Protein AF-X1EBX8-F1 (afdb_monomer_lite)

Organism: NCBI:txid412755

Radius of gyration: 25.44 Å; chains: 1; bounding box: 63×36×69 Å

Structure (mmCIF, N/CA/C/O backbone):
data_AF-X1EBX8-F1
#
_entry.id   AF-X1EBX8-F1
#
loop_
_atom_site.group_PDB
_atom_site.id
_atom_site.type_symbol
_atom_site.label_atom_id
_atom_site.label_alt_id
_atom_site.label_comp_id
_atom_site.label_asym_id
_atom_site.label_entity_id
_atom_site.label_seq_id
_atom_site.pdbx_PDB_ins_code
_atom_site.Cartn_x
_atom_site.Cartn_y
_atom_site.Cartn_z
_atom_site.occupancy
_atom_site.B_iso_or_equiv
_atom_site.auth_seq_id
_atom_site.auth_comp_id
_atom_site.auth_asym_id
_atom_site.auth_atom_id
_atom_site.pdbx_PDB_model_num
ATOM 1 N N . MET A 1 1 ? 2.321 1.239 -30.822 1.00 71.50 1 MET A N 1
ATOM 2 C CA . MET A 1 1 ? 1.102 0.716 -30.170 1.00 71.50 1 MET A CA 1
ATOM 3 C C . MET A 1 1 ? 1.561 -0.068 -28.960 1.00 71.50 1 MET A C 1
ATOM 5 O O . MET A 1 1 ? 2.414 -0.929 -29.133 1.00 71.50 1 MET A O 1
ATOM 9 N N . VAL A 1 2 ? 1.084 0.285 -27.770 1.00 80.94 2 VAL A N 1
ATOM 10 C CA . VAL A 1 2 ? 1.364 -0.448 -26.527 1.00 80.94 2 VAL A CA 1
ATOM 11 C C . VAL A 1 2 ? 0.074 -1.161 -26.158 1.00 80.94 2 VAL A C 1
ATOM 13 O O . VAL A 1 2 ? -1.004 -0.577 -26.259 1.00 80.94 2 VAL A O 1
ATOM 16 N N . SER A 1 3 ? 0.161 -2.446 -25.845 1.00 81.12 3 SER A N 1
ATOM 17 C CA . SER A 1 3 ? -1.003 -3.259 -25.508 1.00 81.12 3 SER A CA 1
ATOM 18 C C . SER A 1 3 ? -0.594 -4.278 -24.462 1.00 81.12 3 SER A C 1
ATOM 20 O O . SER A 1 3 ? 0.433 -4.936 -24.619 1.00 81.12 3 SER A O 1
ATOM 22 N N . ILE A 1 4 ? -1.401 -4.391 -23.413 1.00 84.38 4 ILE A N 1
ATOM 23 C CA . ILE A 1 4 ? -1.255 -5.394 -22.361 1.00 84.38 4 ILE A CA 1
ATOM 24 C C . ILE A 1 4 ? -2.414 -6.375 -22.514 1.00 84.38 4 ILE A C 1
ATOM 26 O O . ILE A 1 4 ? -3.550 -5.965 -22.754 1.00 84.38 4 ILE A O 1
ATOM 30 N N . ILE A 1 5 ? -2.108 -7.669 -22.454 1.00 84.31 5 ILE A N 1
ATOM 31 C CA . ILE A 1 5 ? -3.079 -8.752 -22.617 1.00 84.31 5 ILE A CA 1
ATOM 32 C C . ILE A 1 5 ? -3.221 -9.439 -21.265 1.00 84.31 5 ILE A C 1
ATOM 34 O O . ILE A 1 5 ? -2.221 -9.821 -20.664 1.00 84.31 5 ILE A O 1
ATOM 38 N N . PHE A 1 6 ? -4.462 -9.596 -20.815 1.00 82.00 6 PHE A N 1
ATOM 39 C CA . PHE A 1 6 ? -4.792 -10.278 -19.571 1.00 82.00 6 PHE A CA 1
ATOM 40 C C . PHE A 1 6 ? -5.430 -11.630 -19.872 1.00 82.00 6 PHE A C 1
ATOM 42 O O . PHE A 1 6 ? -6.321 -11.728 -20.716 1.00 82.00 6 PHE A O 1
ATOM 49 N N . ASP A 1 7 ? -5.012 -12.656 -19.135 1.00 78.75 7 ASP A N 1
ATOM 50 C CA . ASP A 1 7 ? -5.584 -14.004 -19.234 1.00 78.75 7 ASP A CA 1
ATOM 51 C C . ASP A 1 7 ? -6.937 -14.127 -18.506 1.00 78.75 7 ASP A C 1
ATOM 53 O O . ASP A 1 7 ? -7.634 -15.136 -18.630 1.00 78.75 7 ASP A O 1
ATOM 57 N N . GLN A 1 8 ? -7.322 -13.106 -17.735 1.00 79.81 8 GLN A N 1
ATOM 58 C CA . GLN A 1 8 ? -8.549 -13.060 -16.944 1.00 79.81 8 GLN A CA 1
ATOM 59 C C . GLN A 1 8 ? -9.311 -11.755 -17.176 1.00 79.81 8 GLN A C 1
ATOM 61 O O . GLN A 1 8 ? -8.754 -10.746 -17.608 1.00 79.81 8 GLN A O 1
ATOM 66 N N . GLN A 1 9 ? -10.608 -11.776 -16.871 1.00 78.00 9 GLN A N 1
ATOM 67 C CA . GLN A 1 9 ? -11.443 -10.586 -16.952 1.00 78.00 9 GLN A CA 1
ATOM 68 C C . GLN A 1 9 ? -11.094 -9.627 -15.807 1.00 78.00 9 GLN A C 1
ATOM 70 O O . GLN A 1 9 ? -11.358 -9.919 -14.642 1.00 78.00 9 GLN A O 1
ATOM 75 N N . ILE A 1 10 ? -10.515 -8.482 -16.155 1.00 81.50 10 ILE A N 1
ATOM 76 C CA . ILE A 1 10 ? -10.187 -7.405 -15.218 1.00 81.50 10 ILE A CA 1
ATOM 77 C C . ILE A 1 10 ? -11.379 -6.464 -15.005 1.00 81.50 10 ILE A C 1
ATOM 79 O O . ILE A 1 10 ? -12.286 -6.372 -15.837 1.00 81.50 10 ILE A O 1
ATOM 83 N N . ASN A 1 11 ? -11.396 -5.784 -13.860 1.00 84.44 11 ASN A N 1
ATOM 84 C CA . ASN A 1 11 ? -12.408 -4.776 -13.557 1.00 84.44 11 ASN A CA 1
ATOM 85 C C . ASN A 1 11 ? -12.064 -3.425 -14.228 1.00 84.44 11 ASN A C 1
ATOM 87 O O . ASN A 1 11 ? -10.943 -3.200 -14.680 1.00 84.44 11 ASN A O 1
ATOM 91 N N . SER A 1 12 ? -13.040 -2.512 -14.276 1.00 83.50 12 SER A N 1
ATOM 92 C CA . SER A 1 12 ? -12.878 -1.210 -14.943 1.00 83.50 12 SER A CA 1
ATOM 93 C C . SER A 1 12 ? -11.866 -0.280 -14.260 1.00 83.50 12 SER A C 1
ATOM 95 O O . SER A 1 12 ? -11.408 0.661 -14.900 1.00 83.50 12 SER A O 1
ATOM 97 N N . GLU A 1 13 ? -11.555 -0.493 -12.980 1.00 82.50 13 GLU A N 1
ATOM 98 C CA . GLU A 1 13 ? -10.576 0.310 -12.236 1.00 82.50 13 GLU A CA 1
ATOM 99 C C . GLU A 1 13 ? -9.151 -0.068 -12.659 1.00 82.50 13 GLU A C 1
ATOM 101 O O . GLU A 1 13 ? -8.368 0.796 -13.043 1.00 82.50 13 GLU A O 1
ATOM 106 N N . ILE A 1 14 ? -8.861 -1.370 -12.722 1.00 82.19 14 ILE A N 1
ATOM 107 C CA . ILE A 1 14 ? -7.593 -1.916 -13.221 1.00 82.19 14 ILE A CA 1
ATOM 108 C C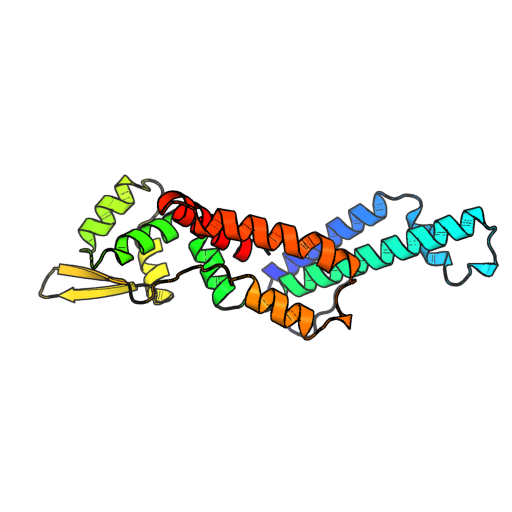 . ILE A 1 14 ? -7.360 -1.500 -14.677 1.00 82.19 14 ILE A C 1
ATOM 110 O O . ILE A 1 14 ? -6.255 -1.110 -15.041 1.00 82.19 14 ILE A O 1
ATOM 114 N N . GLU A 1 15 ? -8.400 -1.530 -15.517 1.00 84.56 15 GLU A N 1
ATOM 115 C CA . GLU A 1 15 ? -8.295 -1.085 -16.912 1.00 84.56 15 GLU A CA 1
ATOM 116 C C . GLU A 1 15 ? -7.889 0.395 -17.019 1.00 84.56 15 GLU A C 1
ATOM 118 O O . GLU A 1 15 ? -7.059 0.755 -17.856 1.00 84.56 15 GLU A O 1
ATOM 123 N N . GLN A 1 16 ? -8.434 1.255 -16.152 1.00 86.12 16 GLN A N 1
ATOM 124 C CA . GLN A 1 16 ? -8.069 2.671 -16.107 1.00 86.12 16 GLN A CA 1
ATOM 125 C C . GLN A 1 16 ? -6.632 2.873 -15.627 1.00 86.12 16 GLN A C 1
ATOM 127 O O . GLN A 1 16 ? -5.894 3.620 -16.272 1.00 86.12 16 GLN A O 1
ATOM 132 N N . ASN A 1 17 ? -6.216 2.182 -14.563 1.00 85.44 17 ASN A N 1
ATOM 133 C CA . ASN A 1 17 ? -4.851 2.274 -14.042 1.00 85.44 17 ASN A CA 1
ATOM 134 C C . ASN A 1 17 ? -3.827 1.817 -15.085 1.00 85.44 17 ASN A C 1
ATOM 136 O O . ASN A 1 17 ? -2.884 2.540 -15.402 1.00 85.44 17 ASN A O 1
ATOM 140 N N . VAL A 1 18 ? -4.075 0.678 -15.733 1.00 86.50 18 VAL A N 1
ATOM 141 C CA . VAL A 1 18 ? -3.209 0.167 -16.801 1.00 86.50 18 VAL A CA 1
ATOM 142 C C . VAL A 1 18 ? -3.155 1.126 -17.991 1.00 86.50 18 VAL A C 1
ATOM 144 O O . VAL A 1 18 ? -2.094 1.305 -18.593 1.00 86.50 18 VAL A O 1
ATOM 147 N N . ASN A 1 19 ? -4.266 1.776 -18.338 1.00 88.12 19 ASN A N 1
ATOM 148 C CA . ASN A 1 19 ? -4.278 2.776 -19.404 1.00 88.12 19 ASN A CA 1
ATOM 149 C C . ASN A 1 19 ? -3.430 4.011 -19.045 1.00 88.12 19 ASN A C 1
ATOM 151 O O . ASN A 1 19 ? -2.705 4.528 -19.899 1.00 88.12 19 ASN A O 1
ATOM 155 N N . ILE A 1 20 ? -3.461 4.449 -17.783 1.00 89.75 20 ILE A N 1
ATOM 156 C CA . ILE A 1 20 ? -2.577 5.511 -17.281 1.00 89.75 20 ILE A CA 1
ATOM 157 C C . ILE A 1 20 ? -1.114 5.073 -17.416 1.00 89.75 20 ILE A C 1
ATOM 159 O O . ILE A 1 20 ? -0.343 5.778 -18.063 1.00 89.75 20 ILE A O 1
ATOM 163 N N . LEU A 1 21 ? -0.758 3.871 -16.949 1.00 88.00 21 LEU A N 1
ATOM 164 C CA . LEU A 1 21 ? 0.601 3.325 -17.082 1.00 88.00 21 LEU A CA 1
ATOM 165 C C . LEU A 1 21 ? 1.063 3.248 -18.548 1.00 88.00 21 LEU A C 1
ATOM 167 O O . LEU A 1 21 ? 2.198 3.597 -18.878 1.00 88.00 21 LEU A O 1
ATOM 171 N N . CYS A 1 22 ? 0.177 2.830 -19.457 1.00 89.62 22 CYS A N 1
ATOM 172 C CA . CYS A 1 22 ? 0.460 2.811 -20.894 1.00 89.62 22 CYS A CA 1
ATOM 173 C C . CYS A 1 22 ? 0.690 4.222 -21.448 1.00 89.62 22 CYS A C 1
ATOM 175 O O . CYS A 1 22 ? 1.560 4.410 -22.300 1.00 89.62 22 CYS A O 1
ATOM 177 N N . THR A 1 23 ? -0.078 5.204 -20.977 1.00 90.25 23 THR A N 1
ATOM 178 C CA . THR A 1 23 ? 0.046 6.606 -21.389 1.00 90.25 23 THR A CA 1
ATOM 179 C C . THR A 1 23 ? 1.364 7.201 -20.898 1.00 90.25 23 THR A C 1
ATOM 181 O O . THR A 1 23 ? 2.113 7.748 -21.702 1.00 90.25 23 THR A O 1
ATOM 184 N N . GLU A 1 24 ? 1.716 7.003 -19.629 1.00 89.56 24 GLU A N 1
ATOM 185 C CA . GLU A 1 24 ? 2.989 7.460 -19.055 1.00 89.56 24 GLU A CA 1
ATOM 186 C C . GLU A 1 24 ? 4.195 6.814 -19.745 1.00 89.56 24 GLU A C 1
ATOM 188 O O . GLU A 1 24 ? 5.194 7.474 -20.041 1.00 89.56 24 GLU A O 1
ATOM 193 N N . PHE A 1 25 ? 4.106 5.520 -20.059 1.00 89.12 25 PHE A N 1
ATOM 194 C CA . PHE A 1 25 ? 5.137 4.831 -20.827 1.00 89.12 25 PHE A CA 1
ATOM 195 C C . PHE A 1 25 ? 5.280 5.411 -22.244 1.00 89.12 25 PHE A C 1
ATOM 197 O O . PHE A 1 25 ? 6.399 5.594 -22.729 1.00 89.12 25 PHE A O 1
ATOM 204 N N . LEU A 1 26 ? 4.168 5.741 -22.910 1.00 88.62 26 LEU A N 1
ATOM 205 C CA . LEU A 1 26 ? 4.195 6.403 -24.217 1.00 88.62 26 LEU A CA 1
ATOM 206 C C . LEU A 1 26 ? 4.811 7.802 -24.136 1.00 88.62 26 LEU A C 1
ATOM 208 O O . LEU A 1 26 ? 5.612 8.153 -24.999 1.00 88.62 26 LEU A O 1
ATOM 212 N N . GLU A 1 27 ? 4.488 8.581 -23.108 1.00 89.25 27 GLU A N 1
ATOM 213 C CA . GLU A 1 27 ? 5.093 9.895 -22.874 1.00 89.25 27 GLU A CA 1
ATOM 214 C C . GLU A 1 27 ? 6.603 9.784 -22.631 1.00 89.25 27 GLU A C 1
ATOM 216 O O . GLU A 1 27 ? 7.376 10.518 -23.252 1.00 89.25 27 GLU A O 1
ATOM 221 N N . LYS A 1 28 ? 7.044 8.808 -21.822 1.00 86.44 28 LYS A N 1
ATOM 222 C CA . LYS A 1 28 ? 8.471 8.497 -21.632 1.00 86.44 28 LYS A CA 1
ATOM 223 C C . LYS A 1 28 ? 9.153 8.176 -22.963 1.00 86.44 28 LYS A C 1
ATOM 225 O O . LYS A 1 28 ? 10.201 8.754 -23.254 1.00 86.44 28 LYS A O 1
ATOM 230 N N . LEU A 1 29 ? 8.550 7.323 -23.797 1.00 86.31 29 LEU A N 1
ATOM 231 C CA . LEU A 1 29 ? 9.081 7.007 -25.128 1.00 86.31 29 LEU A CA 1
ATOM 232 C C . LEU A 1 29 ? 9.161 8.246 -26.029 1.00 86.31 29 LEU A C 1
ATOM 234 O O . LEU A 1 29 ? 10.178 8.452 -26.684 1.00 86.31 29 LEU A O 1
ATOM 238 N N . LEU A 1 30 ? 8.116 9.075 -26.061 1.00 86.06 30 LEU A N 1
ATOM 239 C CA . LEU A 1 30 ? 8.070 10.274 -26.904 1.00 86.06 30 LEU A CA 1
ATOM 240 C C . LEU A 1 30 ? 9.048 11.361 -26.446 1.00 86.06 30 LEU A C 1
ATOM 242 O O . LEU A 1 30 ? 9.533 12.125 -27.275 1.00 86.06 30 LEU A O 1
ATOM 246 N N . SER A 1 31 ? 9.352 11.428 -25.149 1.00 88.50 31 SER A N 1
ATOM 247 C CA . SER A 1 31 ? 10.293 12.412 -24.602 1.00 88.50 31 SER A CA 1
ATOM 248 C C . SER A 1 31 ? 11.755 12.163 -24.992 1.00 88.50 31 SER A C 1
ATOM 250 O O . SER A 1 31 ? 12.577 13.071 -24.879 1.00 88.50 31 SER A O 1
ATOM 252 N N . ASN A 1 32 ? 12.093 10.957 -25.463 1.00 85.44 32 ASN A N 1
ATOM 253 C CA . ASN A 1 32 ? 13.439 10.613 -25.904 1.00 85.44 32 ASN A CA 1
ATOM 254 C C . ASN A 1 32 ? 13.477 10.474 -27.434 1.00 85.44 32 ASN A C 1
ATOM 256 O O . ASN A 1 32 ? 13.170 9.418 -27.986 1.00 85.44 32 ASN A O 1
ATOM 260 N N . GLU A 1 33 ? 13.882 11.552 -28.113 1.00 79.88 33 GLU A N 1
ATOM 261 C CA . GLU A 1 33 ? 13.886 11.655 -29.581 1.00 79.88 33 GLU A CA 1
ATOM 262 C C . GLU A 1 33 ? 14.714 10.566 -30.273 1.00 79.88 33 GLU A C 1
ATOM 264 O O . GLU A 1 33 ? 14.399 10.196 -31.399 1.00 79.88 33 GLU A O 1
ATOM 269 N N . GLU A 1 34 ? 15.734 10.016 -29.609 1.00 86.19 34 GLU A N 1
ATOM 270 C CA . GLU A 1 34 ? 16.637 9.009 -30.177 1.00 86.19 34 GLU A CA 1
ATOM 271 C C . GLU A 1 34 ? 16.268 7.576 -29.780 1.00 86.19 34 GLU A C 1
ATOM 273 O O . GLU A 1 34 ? 16.920 6.629 -30.227 1.00 86.19 34 GLU A O 1
ATOM 278 N N . ILE A 1 35 ? 15.210 7.365 -28.987 1.00 87.19 35 ILE A N 1
ATOM 279 C CA . ILE A 1 35 ? 14.856 6.029 -28.481 1.00 87.19 35 ILE A CA 1
ATOM 280 C C . ILE A 1 35 ? 14.553 5.030 -29.605 1.00 87.19 35 ILE A C 1
ATOM 282 O O . ILE A 1 35 ? 14.772 3.830 -29.445 1.00 87.19 35 ILE A O 1
ATOM 286 N N . TYR A 1 36 ? 14.118 5.517 -30.773 1.00 84.88 36 TYR A N 1
ATOM 287 C CA . TYR A 1 36 ? 13.871 4.688 -31.955 1.00 84.88 36 TYR A CA 1
ATOM 288 C C . TYR A 1 36 ? 15.124 3.932 -32.423 1.00 84.88 36 TYR A C 1
ATOM 290 O O . TYR A 1 36 ? 15.008 2.892 -33.070 1.00 84.88 36 TYR A O 1
ATOM 298 N N . THR A 1 37 ? 16.322 4.417 -32.084 1.00 87.81 37 THR A N 1
ATOM 299 C CA . THR A 1 37 ? 17.583 3.754 -32.445 1.00 87.81 37 THR A CA 1
ATOM 300 C C . THR A 1 37 ? 17.697 2.355 -31.836 1.00 87.81 37 THR A C 1
ATOM 302 O O . THR A 1 37 ? 18.291 1.467 -32.441 1.00 87.81 37 THR A O 1
ATOM 305 N N . ALA A 1 38 ? 17.036 2.105 -30.702 1.00 87.06 38 ALA A N 1
ATOM 306 C CA . ALA A 1 38 ? 16.966 0.788 -30.075 1.00 87.06 38 ALA A CA 1
ATOM 307 C C . ALA A 1 38 ? 16.440 -0.316 -31.015 1.00 87.06 38 ALA A C 1
ATOM 309 O O . ALA A 1 38 ? 16.825 -1.477 -30.874 1.00 87.06 38 ALA A O 1
ATOM 310 N N . PHE A 1 39 ? 15.585 0.024 -31.989 1.00 86.50 39 PHE A N 1
ATOM 311 C CA . PHE A 1 39 ? 15.001 -0.949 -32.918 1.00 86.50 39 PHE A CA 1
ATOM 312 C C . PHE A 1 39 ? 15.996 -1.470 -33.966 1.00 86.50 39 PHE A C 1
ATOM 314 O O . PHE A 1 39 ? 15.736 -2.504 -34.580 1.00 86.50 39 PHE A O 1
ATOM 321 N N . TYR A 1 40 ? 17.157 -0.827 -34.120 1.00 89.31 40 TYR A N 1
ATOM 322 C CA . TYR A 1 40 ? 18.228 -1.287 -35.009 1.00 89.31 40 TYR A CA 1
ATOM 323 C C . TYR A 1 40 ? 19.161 -2.318 -34.364 1.00 89.31 40 TYR A C 1
ATOM 325 O O . TYR A 1 40 ? 20.139 -2.727 -34.984 1.00 89.31 40 TYR A O 1
ATOM 333 N N . ILE A 1 41 ? 18.868 -2.790 -33.146 1.00 88.25 41 ILE A N 1
ATOM 334 C CA . ILE A 1 41 ? 19.704 -3.781 -32.450 1.00 88.25 41 ILE A CA 1
ATOM 335 C C . ILE A 1 41 ? 19.928 -5.066 -33.269 1.00 88.25 41 ILE A C 1
ATOM 337 O O . ILE A 1 41 ? 20.990 -5.676 -33.179 1.00 88.25 41 ILE A O 1
ATOM 341 N N . ASN A 1 42 ? 18.963 -5.461 -34.105 1.00 87.19 42 ASN A N 1
ATOM 342 C CA . ASN A 1 42 ? 19.085 -6.641 -34.970 1.00 87.19 42 ASN A CA 1
ATOM 343 C C . ASN A 1 42 ? 20.041 -6.416 -36.155 1.00 87.19 42 ASN A C 1
ATOM 345 O O . ASN A 1 42 ? 20.601 -7.376 -36.679 1.00 87.19 42 ASN A O 1
ATOM 349 N N . ASP A 1 43 ? 20.262 -5.156 -36.532 1.00 88.19 43 ASP A N 1
ATOM 350 C CA . ASP A 1 43 ? 21.106 -4.725 -37.647 1.00 88.19 43 ASP A CA 1
ATOM 351 C C . ASP A 1 43 ? 22.404 -4.056 -37.160 1.00 88.19 43 ASP A C 1
ATOM 353 O O . ASP A 1 43 ? 23.087 -3.395 -37.936 1.00 88.19 43 ASP A O 1
ATOM 357 N N . ILE A 1 44 ? 22.778 -4.246 -35.887 1.00 85.94 44 ILE A N 1
ATOM 358 C CA . ILE A 1 44 ? 23.899 -3.572 -35.202 1.00 85.94 44 ILE A CA 1
ATOM 359 C C . ILE A 1 44 ? 25.235 -3.641 -35.966 1.00 85.94 44 ILE A C 1
ATOM 361 O O . ILE A 1 44 ? 26.060 -2.733 -35.885 1.00 85.94 44 ILE A O 1
ATOM 365 N N . ASN A 1 45 ? 25.444 -4.705 -36.746 1.00 86.81 45 ASN A N 1
ATOM 366 C CA . ASN A 1 45 ? 26.654 -4.913 -37.545 1.00 86.81 45 ASN A CA 1
ATOM 367 C C . ASN A 1 45 ? 26.776 -3.944 -38.734 1.00 86.81 45 ASN A C 1
ATOM 369 O O . ASN A 1 45 ? 27.856 -3.840 -39.311 1.00 86.81 45 ASN A O 1
ATOM 373 N N . ASN A 1 46 ? 25.694 -3.250 -39.094 1.00 88.12 46 ASN A N 1
ATOM 374 C CA . ASN A 1 46 ? 25.636 -2.316 -40.218 1.00 88.12 46 ASN A CA 1
ATOM 375 C C . ASN A 1 46 ? 25.957 -0.863 -39.818 1.00 88.12 46 ASN A C 1
ATOM 377 O O . ASN A 1 46 ? 25.921 0.014 -40.677 1.00 88.12 46 ASN A O 1
ATOM 381 N N . PHE A 1 47 ? 26.250 -0.606 -38.541 1.00 86.69 47 PHE A N 1
ATOM 382 C CA . PHE A 1 47 ? 26.464 0.737 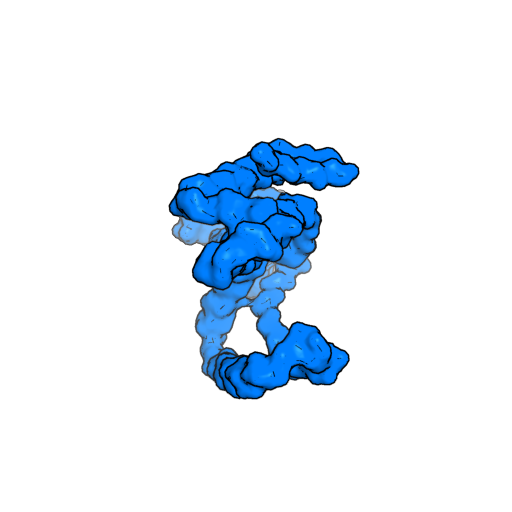-37.993 1.00 86.69 47 PHE A CA 1
ATOM 383 C C . PHE A 1 47 ? 27.921 0.959 -37.569 1.00 86.69 47 PHE A C 1
ATOM 385 O O . PHE A 1 47 ? 28.672 0.000 -37.371 1.00 86.69 47 PHE A O 1
ATOM 392 N N . GLU A 1 48 ? 28.335 2.220 -37.433 1.00 86.25 48 GLU A N 1
ATOM 393 C CA . GLU A 1 48 ? 29.650 2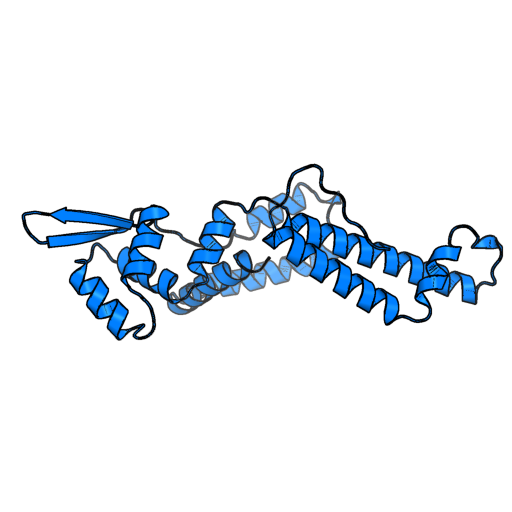.578 -36.886 1.00 86.25 48 GLU A CA 1
ATOM 394 C C . GLU A 1 48 ? 29.645 2.525 -35.349 1.00 86.25 48 GLU A C 1
ATOM 396 O O . GLU A 1 48 ? 28.594 2.571 -34.716 1.00 86.25 48 GLU A O 1
ATOM 401 N N . ASP A 1 49 ? 30.819 2.415 -34.723 1.00 81.75 49 ASP A N 1
ATOM 402 C CA . ASP A 1 49 ? 30.938 2.228 -33.267 1.00 81.75 49 ASP A CA 1
ATOM 403 C C . ASP A 1 49 ? 30.210 3.283 -32.393 1.00 81.75 49 ASP A C 1
ATOM 405 O O . ASP A 1 49 ? 29.554 2.866 -31.437 1.00 81.75 49 ASP A O 1
ATOM 409 N N . PRO A 1 50 ? 30.207 4.599 -32.705 1.00 80.12 50 PRO A N 1
ATOM 410 C CA . PRO A 1 50 ? 29.432 5.564 -31.919 1.00 80.12 50 PRO A CA 1
ATOM 411 C C . PRO A 1 50 ? 27.914 5.343 -32.017 1.00 80.12 50 PRO A C 1
ATOM 413 O O . PRO A 1 50 ? 27.195 5.526 -31.033 1.00 80.12 50 PRO A O 1
ATOM 416 N N . ASP A 1 51 ? 27.424 4.898 -33.177 1.00 83.88 51 ASP A N 1
ATOM 417 C CA . ASP A 1 51 ? 26.010 4.570 -33.374 1.00 83.88 51 ASP A CA 1
ATOM 418 C C . ASP A 1 51 ? 25.649 3.260 -32.660 1.00 83.88 51 ASP A C 1
ATOM 420 O O . ASP A 1 51 ? 24.564 3.141 -32.087 1.00 83.88 51 ASP A O 1
ATOM 424 N N . LYS A 1 52 ? 26.566 2.282 -32.623 1.00 87.19 52 LYS A N 1
ATOM 425 C CA . LYS A 1 52 ? 26.367 1.031 -31.873 1.00 87.19 52 LYS A CA 1
ATOM 426 C C . LYS A 1 52 ? 26.188 1.287 -30.382 1.00 87.19 52 LYS A C 1
ATOM 428 O O . LYS A 1 52 ? 25.282 0.706 -29.785 1.00 87.19 52 LYS A O 1
ATOM 433 N N . ASP A 1 53 ? 27.012 2.149 -29.789 1.00 87.31 53 ASP A N 1
ATOM 434 C CA . ASP A 1 53 ? 26.916 2.490 -28.364 1.00 87.31 53 ASP A CA 1
ATOM 435 C C . ASP A 1 53 ? 25.557 3.120 -28.031 1.00 87.31 53 ASP A C 1
ATOM 437 O O . ASP A 1 53 ? 24.914 2.753 -27.039 1.00 87.31 53 ASP A O 1
ATOM 441 N N . LEU A 1 54 ? 25.072 4.012 -28.900 1.00 87.56 54 LEU A N 1
ATOM 442 C CA . LEU A 1 54 ? 23.748 4.618 -28.772 1.00 87.56 54 LEU A CA 1
ATOM 443 C C . LEU A 1 54 ? 22.629 3.568 -28.876 1.00 87.56 54 LEU A C 1
ATOM 445 O O . LEU A 1 54 ? 21.728 3.542 -28.032 1.00 87.56 54 LEU A O 1
ATOM 449 N N . ILE A 1 55 ? 22.715 2.657 -29.852 1.00 88.75 55 ILE A N 1
ATOM 450 C CA . ILE A 1 55 ? 21.746 1.567 -30.042 1.00 88.75 55 ILE A CA 1
ATOM 451 C C . ILE A 1 55 ? 21.725 0.633 -28.821 1.00 88.75 55 ILE A C 1
ATOM 453 O O . ILE A 1 55 ? 20.645 0.300 -28.324 1.00 88.75 55 ILE A O 1
ATOM 457 N N . TYR A 1 56 ? 22.884 0.233 -28.285 1.00 87.50 56 TYR A N 1
ATOM 458 C CA . TYR A 1 56 ? 22.961 -0.628 -27.098 1.00 87.50 56 TYR A CA 1
ATOM 459 C C . TYR A 1 56 ? 22.380 0.043 -25.852 1.00 87.50 56 TYR A C 1
ATOM 461 O O . TYR A 1 56 ? 21.613 -0.585 -25.107 1.00 87.50 56 TYR A O 1
ATOM 469 N N . LYS A 1 57 ? 22.704 1.322 -25.640 1.00 89.56 57 LYS A N 1
ATOM 470 C CA . LYS A 1 57 ? 22.179 2.117 -24.527 1.00 89.56 57 LYS A CA 1
ATOM 471 C C . LYS A 1 57 ? 20.657 2.229 -24.603 1.00 89.56 57 LYS A C 1
ATOM 473 O O . LYS A 1 57 ? 19.970 1.913 -23.631 1.00 89.56 57 LYS A O 1
ATOM 478 N N . ASN A 1 58 ? 20.125 2.618 -25.759 1.00 88.38 58 ASN A N 1
ATOM 479 C CA . ASN A 1 58 ? 18.689 2.816 -25.940 1.00 88.38 58 ASN A CA 1
ATOM 480 C C . ASN A 1 58 ? 17.913 1.492 -25.906 1.00 88.38 58 ASN A C 1
ATOM 482 O O . ASN A 1 58 ? 16.835 1.433 -25.319 1.00 88.38 58 ASN A O 1
ATOM 486 N N . ASN A 1 59 ? 18.476 0.397 -26.424 1.00 89.62 59 ASN A N 1
ATOM 487 C CA . ASN A 1 59 ? 17.888 -0.939 -26.279 1.00 89.62 59 ASN A CA 1
ATOM 488 C C . ASN A 1 59 ? 17.805 -1.380 -24.809 1.00 89.62 59 ASN A C 1
ATOM 490 O O . ASN A 1 59 ? 16.796 -1.941 -24.384 1.00 89.62 59 ASN A O 1
ATOM 494 N N . SER A 1 60 ? 18.843 -1.103 -24.018 1.00 87.44 60 SER A N 1
ATOM 495 C CA . SER A 1 60 ? 18.841 -1.401 -22.580 1.00 87.44 60 SER A CA 1
ATOM 496 C C . SER A 1 60 ? 17.796 -0.564 -21.835 1.00 87.44 60 SER A C 1
ATOM 498 O O . SER A 1 60 ? 17.067 -1.100 -21.003 1.00 87.44 60 SER A O 1
ATOM 500 N N . LEU A 1 61 ? 17.661 0.716 -22.196 1.00 87.38 61 LEU A N 1
ATOM 501 C CA . LEU A 1 61 ? 16.628 1.617 -21.674 1.00 87.38 61 LEU A CA 1
ATOM 502 C C . LEU A 1 61 ? 15.209 1.139 -21.998 1.00 87.38 61 LEU A C 1
ATOM 504 O O . LEU A 1 61 ? 14.397 1.030 -21.085 1.00 87.38 61 LEU A O 1
ATOM 508 N N . ILE A 1 62 ? 14.910 0.785 -23.256 1.00 87.75 62 ILE A N 1
ATOM 509 C CA . ILE A 1 62 ? 13.587 0.247 -23.617 1.00 87.75 62 ILE A CA 1
ATOM 510 C C . ILE A 1 62 ? 13.295 -1.026 -22.825 1.00 87.75 62 ILE A C 1
ATOM 512 O O . ILE A 1 62 ? 12.200 -1.169 -22.290 1.00 87.75 62 ILE A O 1
ATOM 516 N N . LYS A 1 63 ? 14.256 -1.953 -22.727 1.00 85.50 63 LYS A N 1
ATOM 517 C CA . LYS A 1 63 ? 14.068 -3.190 -21.956 1.00 85.50 63 LYS A CA 1
ATOM 518 C C . LYS A 1 63 ? 13.765 -2.905 -20.488 1.00 85.50 63 LYS A C 1
ATOM 520 O O . LYS A 1 63 ? 12.889 -3.560 -19.927 1.00 85.50 63 LYS A O 1
ATOM 525 N N . LEU A 1 64 ? 14.459 -1.938 -19.885 1.00 84.56 64 LEU A N 1
ATOM 526 C CA . LEU A 1 64 ? 14.193 -1.503 -18.517 1.00 84.56 64 LEU A CA 1
ATOM 527 C C . LEU A 1 64 ? 12.774 -0.940 -18.388 1.00 84.56 64 LEU A C 1
ATOM 529 O O . LEU A 1 64 ? 12.020 -1.413 -17.548 1.00 84.56 64 LEU A O 1
ATOM 533 N N . TRP A 1 65 ? 12.376 -0.011 -19.255 1.00 86.25 65 TRP A N 1
ATOM 534 C CA . TRP A 1 65 ? 11.045 0.600 -19.196 1.00 86.25 65 TRP A CA 1
ATOM 535 C C . TRP A 1 65 ? 9.913 -0.392 -19.469 1.00 86.25 65 TRP A C 1
ATOM 537 O O . TRP A 1 65 ? 8.860 -0.313 -18.846 1.00 86.25 65 TRP A O 1
ATOM 547 N N . VAL A 1 66 ? 10.119 -1.355 -20.371 1.00 86.75 66 VAL A N 1
ATOM 548 C CA . VAL A 1 66 ? 9.159 -2.446 -20.599 1.00 86.75 66 VAL A CA 1
ATOM 549 C C . VAL A 1 66 ? 9.055 -3.331 -19.357 1.00 86.75 66 VAL A C 1
ATOM 551 O O . VAL A 1 66 ? 7.955 -3.738 -18.994 1.00 86.75 66 VAL A O 1
ATOM 554 N N . LYS A 1 67 ? 10.178 -3.607 -18.683 1.00 80.31 67 LYS A N 1
ATOM 555 C CA . LYS A 1 67 ? 10.189 -4.355 -17.421 1.00 80.31 67 LYS A CA 1
ATOM 556 C C . LYS A 1 67 ? 9.458 -3.584 -16.316 1.00 80.31 67 LYS A C 1
ATOM 558 O O . LYS A 1 67 ? 8.662 -4.191 -15.613 1.00 80.31 67 LYS A O 1
ATOM 563 N N . GLU A 1 68 ? 9.676 -2.276 -16.189 1.00 82.25 68 GLU A N 1
ATOM 564 C CA . GLU A 1 68 ? 8.946 -1.406 -15.251 1.00 82.25 68 GLU A CA 1
ATOM 565 C C . GLU A 1 68 ? 7.437 -1.424 -15.521 1.00 82.25 68 GLU A C 1
ATOM 567 O O . GLU A 1 68 ? 6.663 -1.679 -14.603 1.00 82.25 68 GLU A O 1
ATOM 572 N N . LEU A 1 69 ? 7.020 -1.232 -16.779 1.00 83.44 69 LEU A N 1
ATOM 573 C CA . LEU A 1 69 ? 5.609 -1.281 -17.172 1.00 83.44 69 LEU A CA 1
ATOM 574 C C . LEU A 1 69 ? 4.982 -2.645 -16.854 1.00 83.44 69 LEU A C 1
ATOM 576 O O . LEU A 1 69 ? 3.857 -2.706 -16.369 1.00 83.44 69 LEU A O 1
ATOM 580 N N . TYR A 1 70 ? 5.712 -3.732 -17.117 1.00 81.19 70 TYR A N 1
ATOM 581 C CA . TYR A 1 70 ? 5.264 -5.083 -16.798 1.00 81.19 70 TYR A CA 1
ATOM 582 C C . TYR A 1 70 ? 5.044 -5.266 -15.294 1.00 81.19 70 TYR A C 1
ATOM 584 O O . TYR A 1 70 ? 3.990 -5.756 -14.903 1.00 81.19 70 TYR A O 1
ATOM 592 N N . TRP A 1 71 ? 6.002 -4.862 -14.454 1.00 78.25 71 TRP A N 1
ATOM 593 C CA . TRP A 1 71 ? 5.868 -4.998 -13.001 1.00 78.25 71 TRP A CA 1
ATOM 594 C C . TRP A 1 71 ? 4.765 -4.114 -12.433 1.00 78.25 71 TRP A C 1
ATOM 596 O O . TRP A 1 71 ? 3.990 -4.599 -11.618 1.00 78.25 71 TRP A O 1
ATOM 606 N N . ALA A 1 72 ? 4.642 -2.872 -12.902 1.00 77.88 72 ALA A N 1
ATOM 607 C CA . ALA A 1 72 ? 3.577 -1.971 -12.472 1.00 77.88 72 ALA A CA 1
ATOM 608 C C . ALA A 1 72 ? 2.188 -2.526 -12.833 1.00 77.88 72 ALA A C 1
ATOM 610 O O . ALA A 1 72 ? 1.301 -2.593 -11.989 1.00 77.88 72 ALA A O 1
ATOM 611 N N . ALA A 1 73 ? 2.016 -3.015 -14.066 1.00 81.75 73 ALA A N 1
ATOM 612 C CA . ALA A 1 73 ? 0.760 -3.633 -14.484 1.00 81.75 73 ALA A CA 1
ATOM 613 C C . ALA A 1 73 ? 0.482 -4.954 -13.744 1.00 81.75 73 ALA A C 1
ATOM 615 O O . ALA A 1 73 ? -0.669 -5.259 -13.433 1.00 81.75 73 ALA A O 1
ATOM 616 N N . LEU A 1 74 ? 1.516 -5.752 -13.461 1.00 80.00 74 LEU A N 1
ATOM 617 C CA . LEU A 1 74 ? 1.381 -6.979 -12.678 1.00 80.00 74 LEU A CA 1
ATOM 618 C C . LEU A 1 74 ? 0.955 -6.671 -11.241 1.00 80.00 74 LEU A C 1
ATOM 620 O O . LEU A 1 74 ? 0.096 -7.367 -10.713 1.00 80.00 74 LEU A O 1
ATOM 624 N N . GLU A 1 75 ? 1.496 -5.619 -10.635 1.00 73.25 75 GLU A N 1
ATOM 625 C CA . GLU A 1 75 ? 1.132 -5.205 -9.282 1.00 73.25 75 GLU A CA 1
ATOM 626 C C . GLU A 1 75 ? -0.317 -4.711 -9.205 1.00 73.25 75 GLU A C 1
ATOM 628 O O . GLU A 1 75 ? -1.074 -5.156 -8.344 1.00 73.25 75 GLU A O 1
ATOM 633 N N . ASP A 1 76 ? -0.754 -3.905 -10.175 1.00 73.50 76 ASP A N 1
ATOM 634 C CA . ASP A 1 76 ? -2.146 -3.442 -10.260 1.00 73.50 76 ASP A CA 1
ATOM 635 C C . ASP A 1 76 ? -3.155 -4.574 -10.511 1.00 73.50 76 ASP A C 1
ATOM 637 O O . ASP A 1 76 ? -4.342 -4.443 -10.200 1.00 73.50 76 ASP A O 1
ATOM 641 N N . THR A 1 77 ? -2.705 -5.685 -11.096 1.00 73.75 77 THR A N 1
ATOM 642 C CA . THR A 1 77 ? -3.561 -6.833 -11.440 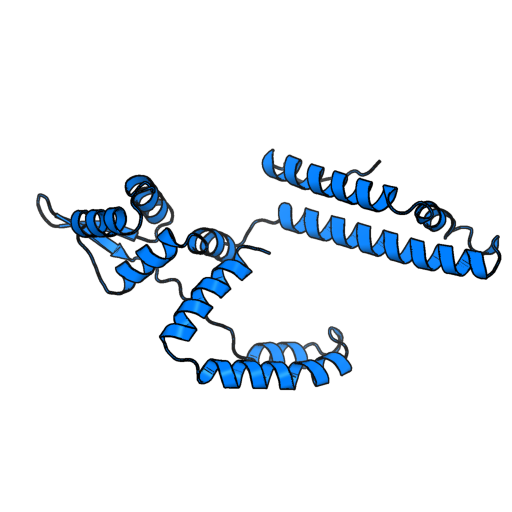1.00 73.75 77 THR A CA 1
ATOM 643 C C . THR A 1 77 ? -3.454 -7.988 -10.450 1.00 73.75 77 THR A C 1
ATOM 645 O O . THR A 1 77 ? -4.270 -8.914 -10.501 1.00 73.75 77 THR A O 1
ATOM 648 N N . ARG A 1 78 ? -2.489 -7.935 -9.526 1.00 76.75 78 ARG A N 1
ATOM 649 C CA . ARG A 1 78 ? -2.306 -8.922 -8.464 1.00 76.75 78 ARG A CA 1
ATOM 650 C C . ARG A 1 78 ? -3.444 -8.818 -7.452 1.00 76.75 78 ARG A C 1
ATOM 652 O O . ARG A 1 78 ? -3.896 -7.738 -7.074 1.00 76.75 78 ARG A O 1
ATOM 659 N N . GLU A 1 79 ? -3.902 -9.967 -6.965 1.00 70.75 79 GLU A N 1
ATOM 660 C CA . GLU A 1 79 ? -4.807 -9.987 -5.822 1.00 70.75 79 GLU A CA 1
ATOM 661 C C . GLU A 1 79 ? -4.041 -9.536 -4.574 1.00 70.75 79 GLU A C 1
ATOM 663 O O . GLU A 1 79 ? -3.114 -10.215 -4.131 1.00 70.75 79 GLU A O 1
ATOM 668 N N . LYS A 1 80 ? -4.432 -8.383 -4.016 1.00 69.50 80 LYS A N 1
ATOM 669 C CA . LYS A 1 80 ? -3.839 -7.871 -2.776 1.00 69.50 80 LYS A CA 1
ATOM 670 C C . LYS A 1 80 ? -4.006 -8.884 -1.649 1.00 69.50 80 LYS A C 1
ATOM 672 O O . LYS A 1 80 ? -5.099 -9.444 -1.476 1.00 69.50 80 LYS A O 1
ATOM 677 N N . SER A 1 81 ? -2.958 -9.073 -0.858 1.00 71.19 81 SER A N 1
ATOM 678 C CA . SER A 1 81 ? -3.012 -9.932 0.322 1.00 71.19 81 SER A CA 1
ATOM 679 C C . SER A 1 81 ? -3.984 -9.372 1.368 1.00 71.19 81 SER A C 1
ATOM 681 O O . SER A 1 81 ? -4.384 -8.201 1.334 1.00 71.19 81 SER A O 1
ATOM 683 N N . GLU A 1 82 ? -4.403 -10.208 2.319 1.00 65.25 82 GLU A N 1
ATOM 684 C CA . GLU A 1 82 ? -5.243 -9.730 3.422 1.00 65.25 82 GLU A CA 1
ATOM 685 C C . GLU A 1 82 ? -4.492 -8.698 4.274 1.00 65.25 82 GLU A C 1
ATOM 687 O O . GLU A 1 82 ? -5.086 -7.714 4.717 1.00 65.25 82 GLU A O 1
ATOM 692 N N . GLU A 1 83 ? -3.178 -8.857 4.425 1.00 64.50 83 GLU A N 1
ATOM 693 C CA . GLU A 1 83 ? -2.284 -7.921 5.102 1.00 64.50 83 GLU A CA 1
ATOM 694 C C . GLU A 1 83 ? -2.268 -6.552 4.410 1.00 64.50 83 GLU A C 1
ATOM 696 O O . GLU A 1 83 ? -2.418 -5.532 5.081 1.00 64.50 83 GLU A O 1
ATOM 701 N N . GLU A 1 84 ? -2.183 -6.508 3.078 1.00 63.94 84 GLU A N 1
ATOM 702 C CA . GLU A 1 84 ? -2.229 -5.264 2.296 1.00 63.94 84 GLU A CA 1
ATOM 703 C C . GLU A 1 84 ? -3.599 -4.590 2.398 1.00 63.94 84 GLU A C 1
ATOM 705 O O . GLU A 1 84 ? -3.692 -3.385 2.645 1.00 63.94 84 GLU A O 1
ATOM 710 N N . LYS A 1 85 ? -4.692 -5.362 2.303 1.00 71.25 85 LYS A N 1
ATOM 711 C CA . LYS A 1 85 ? -6.061 -4.843 2.494 1.00 71.25 85 LYS A CA 1
ATOM 712 C C . LYS A 1 85 ? -6.259 -4.255 3.895 1.00 71.25 85 LYS A C 1
ATOM 714 O O . LYS A 1 85 ? -7.017 -3.290 4.060 1.00 71.25 85 LYS A O 1
ATOM 719 N N . ILE A 1 86 ? -5.625 -4.848 4.905 1.00 75.00 86 ILE A N 1
ATOM 720 C CA . ILE A 1 86 ? -5.623 -4.358 6.286 1.00 75.00 86 ILE A CA 1
ATOM 721 C C . ILE A 1 86 ? -4.748 -3.104 6.407 1.00 75.00 86 ILE A C 1
ATOM 723 O O . ILE A 1 86 ? -5.196 -2.117 6.994 1.00 75.00 86 ILE A O 1
ATOM 727 N N . ALA A 1 87 ? -3.562 -3.084 5.800 1.00 71.94 87 ALA A N 1
ATOM 728 C CA . ALA A 1 87 ? -2.668 -1.930 5.800 1.00 71.94 87 ALA A CA 1
ATOM 729 C C . ALA A 1 87 ? -3.302 -0.710 5.118 1.00 71.94 87 ALA A C 1
ATOM 731 O O . ALA A 1 87 ? -3.299 0.376 5.694 1.00 71.94 87 ALA A O 1
ATOM 732 N N . THR A 1 88 ? -3.958 -0.878 3.963 1.00 76.75 88 THR A N 1
ATOM 733 C CA . THR A 1 88 ? -4.708 0.206 3.298 1.00 76.75 88 THR A CA 1
ATOM 734 C C . THR A 1 88 ? -5.805 0.783 4.197 1.00 76.75 88 THR A C 1
ATOM 736 O O . THR A 1 88 ? -6.056 1.991 4.199 1.00 76.75 88 THR A O 1
ATOM 739 N N . LEU A 1 89 ? -6.471 -0.062 4.989 1.00 80.19 89 LEU A N 1
ATOM 740 C CA . LEU A 1 89 ? -7.469 0.398 5.950 1.00 80.19 89 LEU A CA 1
ATOM 741 C C . LEU A 1 89 ? -6.820 1.169 7.113 1.00 80.19 89 LEU A C 1
ATOM 743 O O . LEU A 1 89 ? -7.341 2.213 7.510 1.00 80.19 89 LEU A O 1
ATOM 747 N N . LEU A 1 90 ? -5.699 0.673 7.640 1.00 80.62 90 LEU A N 1
ATOM 748 C CA . LEU A 1 90 ? -4.975 1.259 8.774 1.00 80.62 90 LEU A CA 1
ATOM 749 C C . LEU A 1 90 ? -4.174 2.518 8.407 1.00 80.62 90 LEU A C 1
ATOM 751 O O . LEU A 1 90 ? -3.980 3.370 9.271 1.00 80.62 90 LEU A O 1
ATOM 755 N N . ASN A 1 91 ? -3.825 2.718 7.132 1.00 77.94 91 ASN A N 1
ATOM 756 C CA . ASN A 1 91 ? -3.271 3.980 6.620 1.00 77.94 91 ASN A CA 1
ATOM 757 C C . ASN A 1 91 ? -4.243 5.161 6.840 1.00 77.94 91 ASN A C 1
ATOM 759 O O . ASN A 1 91 ? -3.856 6.323 6.952 1.00 77.94 91 ASN A O 1
ATOM 763 N N . LYS A 1 92 ? -5.545 4.898 7.000 1.00 83.06 92 LYS A N 1
ATOM 764 C CA . LYS A 1 92 ? -6.492 5.939 7.404 1.00 83.06 92 LYS A CA 1
ATOM 765 C C . LYS A 1 92 ? -6.310 6.255 8.892 1.00 83.06 92 LYS A C 1
ATOM 767 O O . LYS A 1 92 ? -6.825 5.545 9.755 1.00 83.06 92 LYS A O 1
ATOM 772 N N . LYS A 1 93 ? -5.664 7.386 9.201 1.00 80.56 93 LYS A N 1
ATOM 773 C CA . LYS A 1 93 ? -5.367 7.855 10.575 1.00 80.56 93 LYS A CA 1
ATOM 774 C C . LYS A 1 93 ? -6.526 7.718 11.572 1.00 80.56 93 LYS A C 1
ATOM 776 O O . LYS A 1 93 ? -6.316 7.322 12.716 1.00 80.56 93 LYS A O 1
ATOM 781 N N . TYR A 1 94 ? -7.750 8.039 11.155 1.00 83.25 94 TYR A N 1
ATOM 782 C CA . TYR A 1 94 ? -8.930 7.939 12.018 1.00 83.25 94 TYR A CA 1
ATOM 783 C C . TYR A 1 94 ? -9.304 6.490 12.360 1.00 83.25 94 TYR A C 1
ATOM 785 O O . TYR A 1 94 ? -9.789 6.234 13.461 1.00 83.25 94 TYR A O 1
ATOM 793 N N . VAL A 1 95 ? -9.059 5.541 11.453 1.00 84.69 95 VAL A N 1
ATOM 794 C CA . VAL A 1 95 ? -9.276 4.109 11.687 1.00 84.69 95 VAL A CA 1
ATOM 795 C C . VAL A 1 95 ? -8.233 3.586 12.666 1.00 84.69 95 VAL A C 1
ATOM 797 O O . VAL A 1 95 ? -8.598 3.013 13.692 1.00 84.69 95 VAL A O 1
ATOM 800 N N . PHE A 1 96 ? -6.954 3.869 12.402 1.00 81.94 96 PHE A N 1
ATOM 801 C CA . PHE A 1 96 ? -5.840 3.469 13.264 1.00 81.94 96 PHE A CA 1
ATOM 802 C C . PHE A 1 96 ? -6.023 3.954 14.708 1.00 81.94 96 PHE A C 1
ATOM 804 O O . PHE A 1 96 ? -5.989 3.161 15.648 1.00 81.94 96 PHE A O 1
ATOM 811 N N . LEU A 1 97 ? -6.308 5.247 14.897 1.00 80.94 97 LEU A N 1
ATOM 812 C CA . LEU A 1 97 ? -6.502 5.818 16.232 1.00 80.94 97 LEU A CA 1
ATOM 813 C C . LEU A 1 97 ? -7.742 5.260 16.943 1.00 80.94 97 LEU A C 1
ATOM 815 O O . LEU A 1 97 ? -7.728 5.123 18.167 1.00 80.94 97 LEU A O 1
ATOM 819 N N . THR A 1 98 ? -8.797 4.917 16.201 1.00 84.19 98 THR A N 1
ATOM 820 C CA . THR A 1 98 ? -9.997 4.298 16.783 1.00 84.19 98 THR A CA 1
ATOM 821 C C . THR A 1 98 ? -9.702 2.883 17.273 1.00 84.19 98 THR A C 1
ATOM 823 O O . THR A 1 98 ? -10.035 2.558 18.412 1.00 84.19 98 THR A O 1
ATOM 826 N N . LEU A 1 99 ? -9.021 2.062 16.470 1.00 82.06 99 LEU A N 1
ATOM 827 C CA . LEU A 1 99 ? -8.627 0.707 16.870 1.00 82.06 99 LEU A CA 1
ATOM 828 C C . LEU A 1 99 ? -7.643 0.727 18.047 1.00 82.06 99 LEU A C 1
ATOM 830 O O . LEU A 1 99 ? -7.825 -0.019 19.004 1.00 82.06 99 LEU A O 1
ATOM 834 N N . LYS A 1 100 ? -6.694 1.670 18.058 1.00 79.44 100 LYS A N 1
ATOM 835 C CA . LYS A 1 100 ? -5.782 1.900 19.191 1.00 79.44 100 LYS A CA 1
ATOM 836 C C . LYS A 1 100 ? -6.502 2.349 20.466 1.00 79.44 100 LYS A C 1
ATOM 838 O O . LYS A 1 100 ? -6.049 2.089 21.578 1.00 79.44 100 LYS A O 1
ATOM 843 N N . LYS A 1 101 ? -7.622 3.067 20.350 1.00 81.44 101 LYS A N 1
ATOM 844 C CA . LYS A 1 101 ? -8.442 3.398 21.523 1.00 81.44 101 LYS A CA 1
ATOM 845 C C . LYS A 1 101 ? -9.159 2.157 22.052 1.00 81.44 101 LYS A C 1
ATOM 847 O O . LYS A 1 101 ? -9.226 1.984 23.264 1.00 81.44 101 LYS A O 1
ATOM 852 N N . LEU A 1 102 ? -9.655 1.308 21.154 1.00 81.75 102 LEU A N 1
ATOM 853 C CA . LEU A 1 102 ? -10.337 0.059 21.492 1.00 81.75 102 LEU A CA 1
ATOM 854 C C . LEU A 1 102 ? -9.388 -1.021 22.038 1.00 81.75 102 LEU A C 1
ATOM 856 O O . LEU A 1 102 ? -9.831 -1.846 22.833 1.00 81.75 102 LEU A O 1
ATOM 860 N N . SER A 1 103 ? -8.091 -0.994 21.704 1.00 76.31 103 SER A N 1
ATOM 861 C CA . SER A 1 103 ? -7.108 -1.920 22.294 1.00 76.31 103 SER A CA 1
ATOM 862 C C . SER A 1 103 ? -6.872 -1.681 23.789 1.00 76.31 103 SER A C 1
ATOM 864 O O . SER A 1 103 ? -6.519 -2.598 24.523 1.00 76.31 103 SER A O 1
ATOM 866 N N . LYS A 1 104 ? -7.154 -0.470 24.290 1.00 80.00 104 LYS A N 1
ATOM 867 C CA . LYS A 1 104 ? -7.101 -0.159 25.732 1.00 80.00 104 LYS A CA 1
ATOM 868 C C . LYS A 1 104 ? -8.258 -0.775 26.525 1.00 80.00 104 LYS A C 1
ATOM 870 O O . LYS A 1 104 ? -8.231 -0.737 27.755 1.00 80.00 104 LYS A O 1
ATOM 875 N N . GLY A 1 105 ? -9.264 -1.316 25.841 1.00 75.81 105 GLY A N 1
ATOM 876 C CA . GLY A 1 105 ? -10.378 -2.039 26.434 1.00 75.81 105 GLY A CA 1
ATOM 877 C C . GLY A 1 105 ? -11.737 -1.688 25.816 1.00 75.81 105 GLY A C 1
ATOM 878 O O . GLY A 1 105 ? -11.855 -0.733 25.044 1.00 75.81 105 GLY A O 1
ATOM 879 N N . PRO A 1 106 ? -12.786 -2.450 26.177 1.00 82.75 106 PRO A N 1
ATOM 880 C CA . PRO A 1 106 ? -14.153 -2.217 25.719 1.00 82.75 106 PRO A CA 1
ATOM 881 C C . PRO A 1 106 ? -14.649 -0.806 26.047 1.00 82.75 106 PRO A C 1
ATOM 883 O O . PRO A 1 106 ? -14.491 -0.332 27.172 1.00 82.75 106 PRO A O 1
ATOM 886 N N . ILE A 1 107 ? -15.320 -0.160 25.093 1.00 86.69 107 ILE A N 1
ATOM 887 C CA . ILE A 1 107 ? -15.927 1.167 25.276 1.00 86.69 107 ILE A CA 1
ATOM 888 C C . ILE A 1 107 ? -17.404 1.122 24.874 1.00 86.69 107 ILE A C 1
ATOM 890 O O . ILE A 1 107 ? -17.778 0.445 23.918 1.00 86.69 107 ILE A O 1
ATOM 894 N N . ALA A 1 108 ? -18.257 1.852 25.598 1.00 87.50 108 ALA A N 1
ATOM 895 C CA . ALA A 1 108 ? -19.659 2.029 25.225 1.00 87.50 108 ALA A CA 1
ATOM 896 C C . ALA A 1 108 ? -19.773 2.764 23.877 1.00 87.50 108 ALA A C 1
ATOM 898 O O . ALA A 1 108 ? -19.075 3.750 23.647 1.00 87.50 108 ALA A O 1
ATOM 899 N N . LEU A 1 109 ? -20.669 2.318 22.996 1.00 86.62 109 LEU A N 1
ATOM 900 C CA . LEU A 1 109 ? -20.816 2.843 21.634 1.00 86.62 109 LEU A CA 1
ATOM 901 C C . LEU A 1 109 ? -21.040 4.363 21.613 1.00 86.62 109 LEU A C 1
ATOM 903 O O . LEU A 1 109 ? -20.454 5.053 20.780 1.00 86.62 109 LEU A O 1
ATOM 907 N N . ASP A 1 110 ? -21.838 4.881 22.547 1.00 85.50 110 ASP A N 1
ATOM 908 C CA . ASP A 1 110 ? -22.097 6.317 22.672 1.00 85.50 110 ASP A CA 1
ATOM 909 C C . ASP A 1 110 ? -20.847 7.084 23.128 1.00 85.50 110 ASP A C 1
ATOM 911 O O . ASP A 1 110 ? -20.505 8.105 22.538 1.00 85.50 110 ASP A O 1
ATOM 915 N N . GLY A 1 111 ? -20.083 6.535 24.078 1.00 85.44 111 GLY A N 1
ATOM 916 C CA . GLY A 1 111 ? -18.811 7.124 24.511 1.00 85.44 111 GLY A CA 1
ATOM 917 C C . GLY A 1 111 ? -17.728 7.090 23.425 1.00 85.44 111 GLY A C 1
ATOM 918 O O . GLY A 1 111 ? -16.910 8.006 23.325 1.00 85.44 111 GLY A O 1
ATOM 919 N N . LEU A 1 112 ? -17.728 6.064 22.566 1.00 87.88 112 LEU A N 1
ATOM 920 C CA . LEU A 1 112 ? -16.851 6.027 21.394 1.00 87.88 112 LEU A CA 1
ATOM 921 C C . LEU A 1 112 ? -17.271 7.074 20.358 1.00 87.88 112 LEU A C 1
ATOM 923 O O . LEU A 1 112 ? -16.406 7.731 19.782 1.00 87.88 112 LEU A O 1
ATOM 927 N N . ARG A 1 113 ? -18.582 7.240 20.141 1.00 88.44 113 ARG A N 1
ATOM 928 C CA . ARG A 1 113 ? -19.144 8.226 19.213 1.00 88.44 113 ARG A CA 1
ATOM 929 C C . ARG A 1 113 ? -18.798 9.652 19.626 1.00 88.44 113 ARG A C 1
ATOM 931 O O . ARG A 1 113 ? -18.382 10.424 18.769 1.00 88.44 113 ARG A O 1
ATOM 938 N N . GLU A 1 114 ? -18.967 9.992 20.901 1.00 89.50 114 GLU A N 1
ATOM 939 C CA . GLU A 1 114 ? -18.614 11.315 21.435 1.00 89.50 114 GLU A CA 1
ATOM 940 C C . GLU A 1 114 ? -17.136 11.615 21.186 1.00 89.50 114 GLU A C 1
ATOM 942 O O . GLU A 1 114 ? -16.805 12.565 20.480 1.00 89.50 114 GLU A O 1
ATOM 947 N N . TRP A 1 115 ? -16.246 10.722 21.633 1.00 91.38 115 TRP A N 1
ATOM 948 C CA . TRP A 1 115 ? -14.812 10.886 21.406 1.00 91.38 115 TRP A CA 1
ATOM 949 C C . TRP A 1 115 ? -14.444 10.983 19.917 1.00 91.38 115 TRP A C 1
ATOM 951 O O . TRP A 1 115 ? -13.580 11.781 19.546 1.00 91.38 115 TRP A O 1
ATOM 961 N N . TYR A 1 116 ? -15.065 10.166 19.062 1.00 89.19 116 TYR A N 1
ATOM 962 C CA . TYR A 1 116 ? -14.782 10.166 17.630 1.00 89.19 116 TYR A CA 1
ATOM 963 C C . TYR A 1 116 ? -15.217 11.473 16.972 1.00 89.19 116 TYR A C 1
ATOM 965 O O . TYR A 1 116 ? -14.456 12.034 16.191 1.00 89.19 116 TYR A O 1
ATOM 973 N N . ASN A 1 117 ? -16.402 11.982 17.307 1.00 89.69 117 ASN A N 1
ATOM 974 C CA . ASN A 1 117 ? -16.909 13.237 16.759 1.00 89.69 117 ASN A CA 1
ATOM 975 C C . ASN A 1 117 ? -16.095 14.443 17.248 1.00 89.69 117 ASN A C 1
ATOM 977 O O . ASN A 1 117 ? -15.874 15.372 16.474 1.00 89.69 117 ASN A O 1
ATOM 981 N N . ASP A 1 118 ? -15.598 14.406 18.485 1.00 89.06 118 ASP A N 1
ATOM 982 C CA . ASP A 1 118 ? -14.708 15.443 19.015 1.00 89.06 118 ASP A CA 1
ATOM 983 C C . ASP A 1 118 ? -13.333 15.419 18.327 1.00 89.06 118 ASP A C 1
ATOM 985 O O . ASP A 1 118 ? -12.760 16.465 18.019 1.00 89.06 118 ASP A O 1
ATOM 989 N N . THR A 1 119 ? -12.802 14.222 18.051 1.00 84.88 119 THR A N 1
ATOM 990 C CA . THR A 1 119 ? -11.464 14.044 17.457 1.00 84.88 119 THR A CA 1
ATOM 991 C C . THR A 1 119 ? -11.477 14.217 15.932 1.00 84.88 119 THR A C 1
ATOM 993 O O . THR A 1 119 ? -10.522 14.735 15.350 1.00 84.88 119 THR A O 1
ATOM 996 N N . PHE A 1 120 ? -12.559 13.801 15.269 1.00 88.69 120 PHE A N 1
ATOM 997 C CA . PHE A 1 120 ? -12.712 13.773 13.812 1.00 88.69 120 PHE A CA 1
ATOM 998 C C . PHE A 1 120 ? -14.072 14.348 13.361 1.00 88.69 120 PHE A C 1
ATOM 1000 O O . PHE A 1 120 ? -14.863 13.653 12.721 1.00 88.69 120 PHE A O 1
ATOM 1007 N N . PRO A 1 121 ? -14.348 15.644 13.597 1.00 83.69 121 PRO A N 1
ATOM 1008 C CA . PRO A 1 121 ? -15.683 16.241 13.427 1.00 83.69 121 PRO A CA 1
ATOM 1009 C C . PRO A 1 121 ? -16.225 16.247 11.990 1.00 83.69 121 PRO A C 1
ATOM 1011 O O . PRO A 1 121 ? -17.404 16.508 11.769 1.00 83.69 121 PRO A O 1
ATOM 1014 N N . LYS A 1 122 ? -15.369 16.000 10.993 1.00 86.06 122 LYS A N 1
ATOM 1015 C CA . LYS A 1 122 ? -15.734 15.985 9.567 1.00 86.06 122 LYS A CA 1
ATOM 1016 C C . LYS A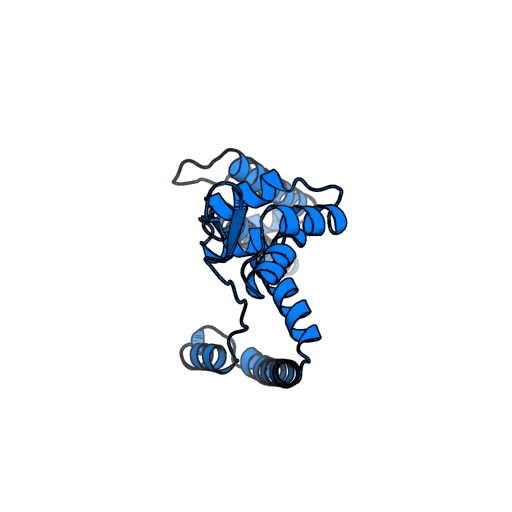 1 122 ? -15.988 14.578 9.016 1.00 86.06 122 LYS A C 1
ATOM 1018 O O . LYS A 1 122 ? -16.318 14.460 7.840 1.00 86.06 122 LYS A O 1
ATOM 1023 N N . LEU A 1 123 ? -15.786 13.531 9.817 1.00 86.88 123 LEU A N 1
ATOM 1024 C CA . LEU A 1 123 ? -15.879 12.139 9.377 1.00 86.88 123 LEU A CA 1
ATOM 1025 C C . LEU A 1 123 ? -17.130 11.457 9.935 1.00 86.88 123 LEU A C 1
ATOM 1027 O O . LEU A 1 123 ? -17.629 11.803 11.003 1.00 86.88 123 LEU A O 1
ATOM 1031 N N . ASN A 1 124 ? -17.648 10.473 9.199 1.00 88.12 124 ASN A N 1
ATOM 1032 C CA . ASN A 1 124 ? -18.878 9.783 9.562 1.00 88.12 124 ASN A CA 1
ATOM 1033 C C . ASN A 1 124 ? -18.592 8.585 10.477 1.00 88.12 124 ASN A C 1
ATOM 1035 O O . ASN A 1 124 ? -18.121 7.538 10.034 1.00 88.12 124 ASN A O 1
ATOM 1039 N N . PHE A 1 125 ? -18.944 8.719 11.757 1.00 88.25 125 PHE A N 1
ATOM 1040 C CA . PHE A 1 125 ? -18.794 7.646 12.741 1.00 88.25 125 PHE A CA 1
ATOM 1041 C C . PHE A 1 125 ? -19.519 6.352 12.345 1.00 88.25 125 PHE A C 1
ATOM 1043 O O . PHE A 1 125 ? -19.009 5.259 12.581 1.00 88.25 125 PHE A O 1
ATOM 1050 N N . LYS A 1 126 ? -20.711 6.458 11.745 1.00 87.88 126 LYS A N 1
ATOM 1051 C CA . LYS A 1 126 ? -21.494 5.279 11.362 1.00 87.88 126 LYS A CA 1
ATOM 1052 C C . LYS A 1 126 ? -20.776 4.480 10.276 1.00 87.88 126 LYS A C 1
ATOM 1054 O O . LYS A 1 126 ? -20.644 3.272 10.401 1.00 87.88 126 LYS A O 1
ATOM 1059 N N . GLU A 1 127 ? -20.258 5.172 9.266 1.00 88.44 127 GLU A N 1
ATOM 1060 C CA . GLU A 1 127 ? -19.500 4.558 8.174 1.00 88.44 127 GLU A CA 1
ATOM 1061 C C . GLU A 1 127 ? -18.252 3.827 8.686 1.00 88.44 127 GLU A C 1
ATOM 1063 O O . GLU A 1 127 ? -17.962 2.712 8.253 1.00 88.44 127 GLU A O 1
ATOM 1068 N N . LEU A 1 128 ? -17.549 4.414 9.662 1.00 89.50 128 LEU A N 1
ATOM 1069 C CA . LEU A 1 128 ? -16.422 3.756 10.316 1.00 89.50 128 LEU A CA 1
ATOM 1070 C C . LEU A 1 128 ? -16.843 2.460 11.018 1.00 89.50 128 LEU A C 1
ATOM 1072 O O . LEU A 1 128 ? -16.200 1.434 10.815 1.00 89.50 128 LEU A O 1
ATOM 1076 N N . ILE A 1 129 ? -17.890 2.501 11.848 1.00 88.50 129 ILE A N 1
ATOM 1077 C CA . ILE A 1 129 ? -18.350 1.326 12.605 1.00 88.50 129 ILE A CA 1
ATOM 1078 C C . ILE A 1 129 ? -18.816 0.218 11.663 1.00 88.50 129 ILE A C 1
ATOM 1080 O O . ILE A 1 129 ? -18.367 -0.915 11.818 1.00 88.50 129 ILE A O 1
ATOM 1084 N N . ASP A 1 130 ? -19.616 0.550 10.649 1.00 87.44 130 ASP A N 1
ATOM 1085 C CA . ASP A 1 130 ? -20.092 -0.413 9.649 1.00 87.44 130 ASP A CA 1
ATOM 1086 C C . ASP A 1 130 ? -18.897 -1.051 8.895 1.00 87.44 130 ASP A C 1
ATOM 1088 O O . ASP A 1 130 ? -18.864 -2.260 8.640 1.00 87.44 130 ASP A O 1
ATOM 1092 N N . THR A 1 131 ? -17.855 -0.264 8.592 1.00 85.56 131 THR A N 1
ATOM 1093 C CA . THR A 1 131 ? -16.614 -0.754 7.958 1.00 85.56 131 THR A CA 1
ATOM 1094 C C . THR A 1 131 ? -15.820 -1.683 8.880 1.00 85.56 131 THR A C 1
ATOM 1096 O O . THR A 1 131 ? -15.335 -2.730 8.450 1.00 85.56 131 THR A O 1
ATOM 1099 N N . LEU A 1 132 ? -15.666 -1.315 10.153 1.00 84.50 132 LEU A N 1
ATOM 1100 C CA . LEU A 1 132 ? -14.920 -2.111 11.127 1.00 84.50 132 LEU A CA 1
ATOM 1101 C C . LEU A 1 132 ? -15.651 -3.412 11.492 1.00 84.50 132 LEU A C 1
ATOM 1103 O O . LEU A 1 132 ? -15.002 -4.440 11.686 1.00 84.50 132 LEU A O 1
ATOM 1107 N N . GLU A 1 133 ? -16.980 -3.386 11.569 1.00 83.81 133 GLU A N 1
ATOM 1108 C CA . GLU A 1 133 ? -17.810 -4.561 11.853 1.00 83.81 133 GLU A CA 1
ATOM 1109 C C . GLU A 1 133 ? -17.823 -5.531 10.663 1.00 83.81 133 GLU A C 1
ATOM 1111 O O . GLU A 1 133 ? -17.564 -6.723 10.836 1.00 83.81 133 GLU A O 1
ATOM 1116 N N . SER A 1 134 ? -18.016 -5.029 9.436 1.00 81.12 134 SER A N 1
ATOM 1117 C CA . SER A 1 134 ? -17.991 -5.863 8.220 1.00 81.12 134 SER A CA 1
ATOM 1118 C C . SER A 1 134 ? -16.639 -6.539 7.979 1.00 81.12 134 SER A C 1
ATOM 1120 O O . SER A 1 134 ? -16.597 -7.691 7.549 1.00 81.12 134 SER A O 1
ATOM 1122 N N . LYS A 1 135 ? -15.529 -5.870 8.319 1.00 79.50 135 LYS A N 1
ATOM 1123 C CA . LYS A 1 135 ? -14.174 -6.450 8.280 1.00 79.50 135 LYS A CA 1
ATOM 1124 C C . LYS A 1 135 ? -13.802 -7.249 9.540 1.00 79.50 135 LYS A C 1
ATOM 1126 O O . LYS A 1 135 ? -12.664 -7.705 9.663 1.00 79.50 135 LYS A O 1
ATOM 1131 N N . GLN A 1 136 ? -14.747 -7.448 10.463 1.00 78.88 136 GLN A N 1
ATOM 1132 C CA . GLN A 1 136 ? -14.585 -8.222 11.699 1.00 78.88 136 GLN A CA 1
ATOM 1133 C C . GLN A 1 136 ? -13.449 -7.727 12.612 1.00 78.88 136 GLN A C 1
ATOM 1135 O O . GLN A 1 136 ? -12.823 -8.518 13.319 1.00 78.88 136 GLN A O 1
ATOM 1140 N N . PHE A 1 137 ? -13.156 -6.427 12.593 1.00 77.88 137 PHE A N 1
ATOM 1141 C CA . PHE A 1 137 ? -12.229 -5.808 13.544 1.00 77.88 137 PHE A CA 1
ATOM 1142 C C . PHE A 1 137 ? -12.885 -5.580 14.897 1.00 77.88 137 PHE A C 1
ATOM 1144 O O . PHE A 1 137 ? -12.225 -5.678 15.930 1.00 77.88 137 PHE A O 1
ATOM 1151 N N . ILE A 1 138 ? -14.182 -5.275 14.887 1.00 81.38 138 ILE A N 1
ATOM 1152 C CA . ILE A 1 138 ? -14.957 -4.989 16.089 1.00 81.38 138 ILE A CA 1
ATOM 1153 C C . ILE A 1 138 ? -16.212 -5.851 16.151 1.00 81.38 138 ILE A C 1
ATOM 1155 O O . ILE A 1 138 ? -16.729 -6.300 15.130 1.00 81.38 138 ILE A O 1
ATOM 1159 N N . PHE A 1 139 ? -16.724 -6.024 17.362 1.00 82.25 139 PHE A N 1
ATOM 1160 C CA . PHE A 1 139 ? -18.030 -6.600 17.635 1.00 82.25 139 PHE A CA 1
ATOM 1161 C C . PHE A 1 139 ? -18.814 -5.661 18.540 1.00 82.25 139 PHE A C 1
ATOM 1163 O O . PHE A 1 139 ? -18.335 -5.279 19.611 1.00 82.25 139 PHE A O 1
ATOM 1170 N N . VAL A 1 140 ? -20.019 -5.283 18.120 1.00 82.69 140 VAL A N 1
ATOM 1171 C CA . VAL A 1 140 ? -20.905 -4.453 18.936 1.00 82.69 140 VAL A CA 1
ATOM 1172 C C . VAL A 1 140 ? -21.816 -5.369 19.743 1.00 82.69 140 VAL A C 1
ATOM 1174 O O . VAL A 1 140 ? -22.839 -5.846 19.258 1.00 82.69 140 VAL A O 1
ATOM 1177 N N . ASN A 1 141 ? -21.438 -5.623 20.994 1.00 81.06 141 ASN A N 1
ATOM 1178 C CA . ASN A 1 141 ? -22.229 -6.443 21.899 1.00 81.06 141 ASN A CA 1
ATOM 1179 C C . ASN A 1 141 ? -23.291 -5.598 22.608 1.00 81.06 141 ASN A C 1
ATOM 1181 O O . ASN A 1 141 ? -22.985 -4.532 23.144 1.00 81.06 141 ASN A O 1
ATOM 1185 N N . GLN A 1 142 ? -24.525 -6.090 22.669 1.00 77.81 142 GLN A N 1
ATOM 1186 C CA . GLN A 1 142 ? -25.583 -5.467 23.458 1.00 77.81 142 GLN A CA 1
ATOM 1187 C C . GLN A 1 142 ? -25.697 -6.174 24.810 1.00 77.81 142 GLN A C 1
ATOM 1189 O O . GLN A 1 142 ? -26.025 -7.359 24.876 1.00 77.81 142 GLN A O 1
ATOM 1194 N N . ILE A 1 143 ? -25.444 -5.439 25.891 1.00 70.00 143 ILE A N 1
ATOM 1195 C CA . ILE A 1 143 ? -25.568 -5.935 27.262 1.00 70.00 143 ILE A CA 1
ATOM 1196 C C . ILE A 1 143 ? -26.814 -5.285 27.876 1.00 70.00 143 ILE A C 1
ATOM 1198 O O . ILE A 1 143 ? -26.879 -4.076 28.081 1.00 70.00 143 ILE A O 1
ATOM 1202 N N . GLY A 1 144 ? -27.838 -6.093 28.157 1.00 62.84 144 GLY A N 1
ATOM 1203 C CA . GLY A 1 144 ? -29.110 -5.606 28.699 1.00 62.84 144 GLY A CA 1
ATOM 1204 C C . GLY A 1 144 ? -30.009 -4.916 27.660 1.00 62.84 144 GLY A C 1
ATOM 1205 O O . GLY A 1 144 ? -29.982 -5.231 26.471 1.00 62.84 144 GLY A O 1
ATOM 1206 N N . ILE A 1 145 ? -30.871 -4.002 28.121 1.00 62.06 145 ILE A N 1
ATOM 1207 C CA . ILE A 1 145 ? -31.960 -3.434 27.301 1.00 62.06 145 ILE A CA 1
ATOM 1208 C C . ILE A 1 145 ? -31.475 -2.282 26.401 1.00 62.06 145 ILE A C 1
ATOM 1210 O O . ILE A 1 145 ? -32.064 -2.068 25.344 1.00 62.06 145 ILE A O 1
ATOM 1214 N N . VAL A 1 146 ? -30.407 -1.562 26.773 1.00 63.22 146 VAL A N 1
ATOM 1215 C CA . VAL A 1 146 ? -30.038 -0.297 26.099 1.00 63.22 146 VAL A CA 1
ATOM 1216 C C . VAL A 1 146 ? -28.540 -0.144 25.803 1.00 63.22 146 VAL A C 1
ATOM 1218 O O . VAL A 1 146 ? -28.189 0.547 24.851 1.00 63.22 146 VAL A O 1
ATOM 1221 N N . GLU A 1 147 ? -27.645 -0.784 26.559 1.00 71.06 147 GLU A N 1
ATOM 1222 C CA . GLU A 1 147 ? -26.210 -0.492 26.467 1.00 71.06 147 GLU A CA 1
ATOM 1223 C C . GLU A 1 147 ? -25.511 -1.346 25.405 1.00 71.06 147 GLU A C 1
ATOM 1225 O O . GLU A 1 147 ? -25.527 -2.580 25.439 1.00 71.06 147 GLU A O 1
ATOM 1230 N N . LYS A 1 148 ? -24.878 -0.670 24.442 1.00 83.62 148 LYS A N 1
ATOM 1231 C CA . LYS A 1 148 ? -24.048 -1.289 23.405 1.00 83.62 148 LYS A CA 1
ATOM 1232 C C . LYS A 1 148 ? -22.581 -1.014 23.695 1.00 83.62 148 LYS A C 1
ATOM 1234 O O . LYS A 1 148 ? -22.195 0.140 23.860 1.00 83.62 148 LYS A O 1
ATOM 1239 N N . TYR A 1 149 ? -21.768 -2.059 23.699 1.00 82.50 149 TYR A N 1
ATOM 1240 C CA . TYR A 1 149 ? -20.324 -1.992 23.885 1.00 82.50 149 TYR A CA 1
ATOM 1241 C C . TYR A 1 149 ? -19.612 -2.416 22.609 1.00 82.50 149 TYR A C 1
ATOM 1243 O O . TYR A 1 149 ? -19.975 -3.413 21.991 1.00 82.50 149 TYR A O 1
ATOM 1251 N N . VAL A 1 150 ? -18.584 -1.664 22.232 1.00 81.38 150 VAL A N 1
ATOM 1252 C CA . VAL A 1 150 ? -17.697 -1.995 21.120 1.00 81.38 150 VAL A CA 1
ATOM 1253 C C . VAL A 1 150 ? -16.510 -2.767 21.676 1.00 81.38 150 VAL A C 1
ATOM 1255 O O . VAL A 1 150 ? -15.763 -2.265 22.519 1.00 81.38 150 VAL A O 1
ATOM 1258 N N . LEU A 1 151 ? -16.364 -4.000 21.209 1.00 79.25 151 LEU A N 1
ATOM 1259 C CA . LEU A 1 151 ? -15.284 -4.910 21.557 1.00 79.25 151 LEU A CA 1
ATOM 1260 C C . LEU A 1 151 ? -14.330 -5.016 20.374 1.00 79.25 151 LEU A C 1
ATOM 1262 O O . LEU A 1 151 ? -14.778 -5.210 19.247 1.00 79.25 151 LEU A O 1
ATOM 1266 N N . LEU A 1 152 ? -13.027 -4.908 20.626 1.00 77.75 152 LEU A N 1
ATOM 1267 C CA . LEU A 1 152 ? -12.014 -5.217 19.624 1.00 77.75 152 LEU A CA 1
ATOM 1268 C C . LEU A 1 152 ? -11.915 -6.742 19.485 1.00 77.75 152 LEU A C 1
ATOM 1270 O O . LEU A 1 152 ? -11.690 -7.437 20.473 1.00 77.75 152 LEU A O 1
ATOM 1274 N N . LEU A 1 153 ? -12.114 -7.256 18.272 1.00 69.81 153 LEU A N 1
ATOM 1275 C CA . LEU A 1 153 ? -11.959 -8.680 17.957 1.00 69.81 153 LEU A CA 1
ATOM 1276 C C . LEU A 1 153 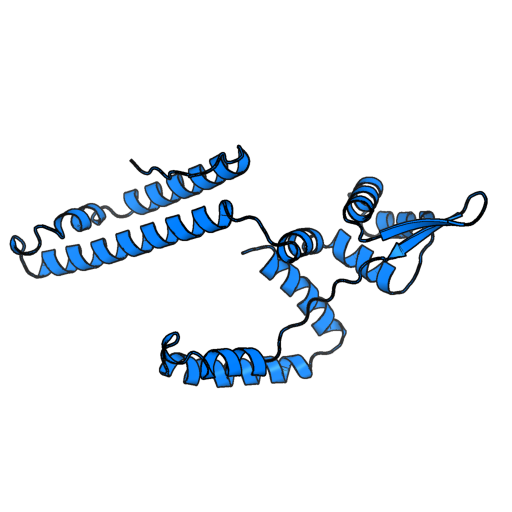? -10.556 -9.012 17.447 1.00 69.81 153 LEU A C 1
ATOM 1278 O O . LEU A 1 153 ? -10.074 -10.120 17.663 1.00 69.81 153 LEU A O 1
ATOM 1282 N N . LYS A 1 154 ? -9.928 -8.069 16.738 1.00 67.75 154 LYS A N 1
ATOM 1283 C CA . LYS A 1 154 ? -8.612 -8.239 16.118 1.00 67.75 154 LYS A CA 1
ATOM 1284 C C . LYS A 1 154 ? -7.724 -7.066 16.492 1.00 67.75 154 LYS A C 1
ATOM 1286 O O . LYS A 1 154 ? -8.026 -5.925 16.148 1.00 67.75 154 LYS A O 1
ATOM 1291 N N . GLU A 1 155 ? -6.630 -7.360 17.177 1.00 63.44 155 GLU A N 1
ATOM 1292 C CA . GLU A 1 155 ? -5.539 -6.415 17.367 1.00 63.44 155 GLU A CA 1
ATOM 1293 C C . GLU A 1 155 ? -4.536 -6.629 16.233 1.00 63.44 155 GLU A C 1
ATOM 1295 O O . GLU A 1 155 ? -4.114 -7.756 15.978 1.00 63.44 155 GLU A O 1
ATOM 1300 N N . VAL A 1 156 ? -4.229 -5.565 15.492 1.00 59.56 156 VAL A N 1
ATOM 1301 C CA . VAL A 1 156 ? -3.263 -5.622 14.393 1.00 59.56 156 VAL A CA 1
ATOM 1302 C C . VAL A 1 156 ? -2.016 -4.889 14.839 1.00 59.56 156 VAL A C 1
ATOM 1304 O O . VAL A 1 156 ? -2.029 -3.667 14.985 1.00 59.56 156 VAL A O 1
ATOM 1307 N N . ASN A 1 157 ? -0.953 -5.661 15.037 1.00 57.59 157 ASN A N 1
ATOM 1308 C CA . ASN A 1 157 ? 0.375 -5.156 15.333 1.00 57.59 157 ASN A CA 1
ATOM 1309 C C . ASN A 1 157 ? 1.193 -5.186 14.042 1.00 57.59 157 ASN A C 1
ATOM 1311 O O . ASN A 1 157 ? 1.218 -6.203 13.351 1.00 57.59 157 ASN A O 1
ATOM 1315 N N . ALA A 1 158 ? 1.840 -4.070 13.712 1.00 53.53 158 ALA A N 1
ATOM 1316 C CA . ALA A 1 158 ? 2.909 -4.070 12.725 1.00 53.53 158 ALA A CA 1
ATOM 1317 C C . ALA A 1 158 ? 4.226 -4.199 13.485 1.00 53.53 158 ALA A C 1
ATOM 1319 O O . ALA A 1 158 ? 4.588 -3.320 14.266 1.00 53.53 158 ALA A O 1
ATOM 1320 N N . GLU A 1 159 ? 4.917 -5.310 13.270 1.00 53.59 159 GLU A N 1
ATOM 1321 C CA . GLU A 1 159 ? 6.227 -5.578 13.849 1.00 53.59 159 GLU A CA 1
ATOM 1322 C C . GLU A 1 159 ? 7.249 -5.608 12.713 1.00 53.59 159 GLU A C 1
ATOM 1324 O O . GLU A 1 159 ? 7.005 -6.190 11.654 1.00 53.59 159 GLU A O 1
ATOM 1329 N N . ARG A 1 160 ? 8.397 -4.953 12.908 1.00 54.94 160 ARG A N 1
ATOM 1330 C CA . ARG A 1 160 ? 9.525 -5.107 11.986 1.00 54.94 160 ARG A CA 1
ATOM 1331 C C . ARG A 1 160 ? 10.174 -6.452 12.273 1.00 54.94 160 ARG A C 1
ATOM 1333 O O . ARG A 1 160 ? 10.564 -6.707 13.409 1.00 54.94 160 ARG A O 1
ATOM 1340 N N . ILE A 1 161 ? 10.300 -7.293 11.251 1.00 53.62 161 ILE A N 1
ATOM 1341 C CA . ILE A 1 161 ? 11.040 -8.550 11.373 1.00 53.62 161 ILE A CA 1
ATOM 1342 C C . ILE A 1 161 ? 12.507 -8.203 11.688 1.00 53.62 161 ILE A C 1
ATOM 1344 O O . ILE A 1 161 ? 13.078 -7.349 10.998 1.00 53.62 161 ILE A O 1
ATOM 1348 N N . PRO A 1 162 ? 13.110 -8.798 12.734 1.00 51.50 162 PRO A N 1
ATOM 1349 C CA . PRO A 1 162 ? 14.495 -8.536 13.092 1.00 51.50 162 PRO A CA 1
ATOM 1350 C C . PRO A 1 162 ? 15.465 -9.009 11.992 1.00 51.50 162 PRO A C 1
ATOM 1352 O O . PRO A 1 162 ? 15.126 -9.899 11.206 1.00 51.50 162 PRO A O 1
ATOM 1355 N N . PRO A 1 163 ? 16.683 -8.433 11.936 1.00 52.09 163 PRO A N 1
ATOM 1356 C CA . PRO A 1 163 ? 17.676 -8.703 10.897 1.00 52.09 163 PRO A CA 1
ATOM 1357 C C . PRO A 1 163 ? 17.970 -10.182 10.692 1.00 52.09 163 PRO A C 1
ATOM 1359 O O . PRO A 1 163 ? 18.255 -10.570 9.570 1.00 52.09 163 PRO A O 1
ATOM 1362 N N . ASP A 1 164 ? 17.886 -10.992 11.746 1.00 56.12 164 ASP A N 1
ATOM 1363 C CA . ASP A 1 164 ? 18.307 -12.391 11.731 1.00 56.12 164 ASP A CA 1
ATOM 1364 C C . ASP A 1 164 ? 17.594 -13.207 10.652 1.00 56.12 164 ASP A C 1
ATOM 1366 O O . ASP A 1 164 ? 18.250 -13.970 9.963 1.00 56.12 164 ASP A O 1
ATOM 1370 N N . SER A 1 165 ? 16.299 -12.984 10.408 1.00 55.47 165 SER A N 1
ATOM 1371 C CA . SER A 1 165 ? 15.567 -13.706 9.354 1.00 55.47 165 SER A CA 1
ATOM 1372 C C . SER A 1 165 ? 15.923 -13.235 7.942 1.00 55.47 165 SER A C 1
ATOM 1374 O O . SER A 1 165 ? 15.866 -14.012 6.994 1.00 55.47 165 SER A O 1
ATOM 1376 N N . VAL A 1 166 ? 16.289 -11.959 7.782 1.00 54.72 166 VAL A N 1
ATOM 1377 C CA . VAL A 1 166 ? 16.761 -11.416 6.497 1.00 54.72 166 VAL A CA 1
ATOM 1378 C C . VAL A 1 166 ? 18.197 -11.867 6.240 1.00 54.72 166 VAL A C 1
ATOM 1380 O O . VAL A 1 166 ? 18.516 -12.248 5.123 1.00 54.72 166 VAL A O 1
ATOM 1383 N N . ILE A 1 167 ? 19.043 -11.870 7.270 1.00 60.44 167 ILE A N 1
ATOM 1384 C CA . ILE A 1 167 ? 20.416 -12.377 7.232 1.00 60.44 167 ILE A CA 1
ATOM 1385 C C . ILE A 1 167 ? 20.403 -13.876 6.924 1.00 60.44 167 ILE A C 1
ATOM 1387 O O . ILE A 1 167 ? 21.093 -14.291 6.007 1.00 60.44 167 ILE A O 1
ATOM 1391 N N . GLU A 1 168 ? 19.559 -14.660 7.595 1.00 63.25 168 GLU A N 1
ATOM 1392 C CA . GLU A 1 168 ? 19.380 -16.095 7.342 1.00 63.25 168 GLU A CA 1
ATOM 1393 C C . GLU A 1 168 ? 18.889 -16.346 5.908 1.00 63.25 168 GLU A C 1
ATOM 1395 O O . GLU A 1 168 ? 19.471 -17.156 5.198 1.00 63.25 168 GLU A O 1
ATOM 1400 N N . TYR A 1 169 ? 17.915 -15.574 5.412 1.00 57.56 169 TYR A N 1
ATOM 1401 C CA . TYR A 1 169 ? 17.462 -15.670 4.018 1.00 57.56 169 TYR A CA 1
ATOM 1402 C C . TYR A 1 169 ? 18.559 -15.322 2.994 1.00 57.56 169 TYR A C 1
ATOM 1404 O O . TYR A 1 169 ? 18.645 -15.959 1.942 1.00 57.56 169 TYR A O 1
ATOM 1412 N N . ILE A 1 170 ? 19.392 -14.315 3.281 1.00 60.94 170 ILE A N 1
ATOM 1413 C CA . ILE A 1 170 ? 20.529 -13.904 2.441 1.00 60.94 170 ILE A CA 1
ATOM 1414 C C . ILE A 1 170 ? 21.635 -14.970 2.468 1.00 60.94 170 ILE A C 1
ATOM 1416 O O . ILE A 1 170 ? 22.158 -15.326 1.412 1.00 60.94 170 ILE A O 1
ATOM 1420 N N . ASP A 1 171 ? 21.951 -15.508 3.646 1.00 63.12 171 ASP A N 1
ATOM 1421 C CA . ASP A 1 171 ? 22.939 -16.572 3.849 1.00 63.12 171 ASP A CA 1
ATOM 1422 C C . ASP A 1 171 ? 22.496 -17.890 3.191 1.00 63.12 171 ASP A C 1
ATOM 1424 O O . ASP A 1 171 ? 23.327 -18.630 2.659 1.00 63.12 171 ASP A O 1
ATOM 1428 N N . GLU A 1 172 ? 21.190 -18.176 3.177 1.00 65.31 172 GLU A N 1
ATOM 1429 C CA . GLU A 1 172 ? 20.598 -19.334 2.497 1.00 65.31 172 GLU A CA 1
ATOM 1430 C C . GLU A 1 172 ? 20.504 -19.157 0.971 1.00 65.31 172 GLU A C 1
ATOM 1432 O O . GLU A 1 172 ? 20.463 -20.154 0.247 1.00 65.31 172 GLU A O 1
ATOM 1437 N N . ASN A 1 173 ? 20.503 -17.917 0.459 1.00 61.56 173 ASN A N 1
ATOM 1438 C CA . ASN A 1 173 ? 20.362 -17.612 -0.972 1.00 61.56 173 ASN A CA 1
ATOM 1439 C C . ASN A 1 173 ? 21.448 -16.649 -1.511 1.00 61.56 173 ASN A C 1
ATOM 1441 O O . ASN A 1 173 ? 21.121 -15.637 -2.144 1.00 61.56 173 ASN A O 1
ATOM 1445 N N . PRO A 1 174 ? 22.747 -16.966 -1.352 1.00 57.62 174 PRO A N 1
ATOM 1446 C CA . PRO A 1 174 ? 23.847 -16.054 -1.677 1.00 57.62 174 PRO A CA 1
ATOM 1447 C C . PRO A 1 174 ? 23.996 -15.772 -3.182 1.00 57.62 174 PRO A C 1
ATOM 1449 O O . PRO A 1 174 ? 24.678 -14.833 -3.574 1.00 57.62 174 PRO A O 1
ATOM 1452 N N . GLU A 1 175 ? 23.358 -16.567 -4.046 1.00 58.91 175 GLU A N 1
ATOM 1453 C CA . GLU A 1 175 ? 23.398 -16.386 -5.504 1.00 58.91 175 GLU A CA 1
ATOM 1454 C C . GLU A 1 175 ? 22.428 -15.305 -6.017 1.00 58.91 175 GLU A C 1
ATOM 1456 O O . GLU A 1 175 ? 22.530 -14.883 -7.169 1.00 58.91 175 GLU A O 1
ATOM 1461 N N . LEU A 1 176 ? 21.483 -14.850 -5.185 1.00 52.62 176 LEU A N 1
ATOM 1462 C CA . LEU A 1 176 ? 20.460 -13.869 -5.570 1.00 52.62 176 LEU A CA 1
ATOM 1463 C C . LEU A 1 176 ? 20.870 -12.414 -5.293 1.00 52.62 176 LEU A C 1
ATOM 1465 O O . LEU A 1 176 ? 20.180 -11.498 -5.745 1.00 52.62 176 LEU A O 1
ATOM 1469 N N . ILE A 1 177 ? 21.954 -12.184 -4.544 1.00 57.09 177 ILE A N 1
ATOM 1470 C CA . ILE A 1 177 ? 22.367 -10.858 -4.066 1.00 57.09 177 ILE A CA 1
ATOM 1471 C C . ILE A 1 177 ? 23.885 -10.723 -4.221 1.00 57.09 177 ILE A C 1
ATOM 1473 O O . ILE A 1 177 ? 24.644 -11.573 -3.768 1.00 57.09 177 ILE A O 1
ATOM 1477 N N . GLU A 1 178 ? 24.344 -9.649 -4.864 1.00 58.78 178 GLU A N 1
ATOM 1478 C CA . GLU A 1 178 ? 25.776 -9.386 -5.038 1.00 58.78 178 GLU A CA 1
ATOM 1479 C C . GLU A 1 178 ? 26.466 -9.214 -3.671 1.00 58.78 178 GLU A C 1
ATOM 1481 O O . GLU A 1 178 ? 26.025 -8.421 -2.838 1.00 58.78 178 GLU A O 1
ATOM 1486 N N . LEU A 1 179 ? 27.571 -9.937 -3.445 1.00 56.53 179 LEU A N 1
ATOM 1487 C CA . LEU A 1 179 ? 28.330 -9.955 -2.181 1.00 56.53 179 LEU A CA 1
ATOM 1488 C C . LEU A 1 179 ? 28.705 -8.551 -1.668 1.00 56.53 179 LEU A C 1
ATOM 1490 O O . LEU A 1 179 ? 28.684 -8.295 -0.466 1.00 56.53 179 LEU A O 1
ATOM 1494 N N . GLU A 1 180 ? 28.985 -7.624 -2.583 1.00 54.53 180 GLU A N 1
ATOM 1495 C CA . GLU A 1 180 ? 29.328 -6.230 -2.276 1.00 54.53 180 GLU A CA 1
ATOM 1496 C C . GLU A 1 180 ? 28.150 -5.447 -1.665 1.00 54.53 180 GLU A C 1
ATOM 1498 O O . GLU A 1 180 ? 28.349 -4.556 -0.836 1.00 54.53 180 GLU A O 1
ATOM 1503 N N . LEU A 1 181 ? 26.908 -5.794 -2.024 1.00 50.00 181 LEU A N 1
ATOM 1504 C CA . LEU A 1 181 ? 25.704 -5.199 -1.439 1.00 50.00 181 LEU A CA 1
ATOM 1505 C C . LEU A 1 181 ? 25.473 -5.724 -0.021 1.00 50.00 181 LEU A C 1
ATOM 1507 O O . LEU A 1 181 ? 25.085 -4.952 0.854 1.00 50.00 181 LEU A O 1
ATOM 1511 N N . ILE A 1 182 ? 25.762 -7.003 0.235 1.00 56.66 182 ILE A N 1
ATOM 1512 C CA . ILE A 1 182 ? 25.633 -7.609 1.568 1.00 56.66 182 ILE A CA 1
ATOM 1513 C C . ILE A 1 182 ? 26.575 -6.905 2.550 1.00 56.66 182 ILE A C 1
ATOM 1515 O O . ILE A 1 182 ? 26.118 -6.418 3.583 1.00 56.66 182 ILE A O 1
ATOM 1519 N N . GLU A 1 183 ? 27.856 -6.753 2.202 1.00 59.44 183 GLU A N 1
ATOM 1520 C CA . GLU A 1 183 ? 28.843 -6.068 3.053 1.00 59.44 183 GLU A CA 1
ATOM 1521 C C . GLU A 1 183 ? 28.490 -4.592 3.319 1.00 59.44 183 GLU A C 1
ATOM 1523 O O . GLU A 1 183 ? 28.796 -4.059 4.389 1.00 59.44 183 GLU A O 1
ATOM 1528 N N . LEU A 1 184 ? 27.805 -3.929 2.379 1.00 53.84 184 LEU A N 1
ATOM 1529 C CA . LEU A 1 184 ? 27.365 -2.540 2.520 1.00 53.84 184 LEU A CA 1
ATOM 1530 C C . LEU A 1 184 ? 26.080 -2.393 3.352 1.00 53.84 184 LEU A C 1
ATOM 1532 O O . LEU A 1 184 ? 25.928 -1.406 4.083 1.00 53.84 184 LEU A O 1
ATOM 1536 N N . PHE A 1 185 ? 25.133 -3.325 3.214 1.00 51.31 185 PHE A N 1
ATOM 1537 C CA . PHE A 1 185 ? 23.820 -3.239 3.854 1.00 51.31 185 PHE A CA 1
ATOM 1538 C C . PHE A 1 185 ? 23.803 -3.824 5.262 1.00 51.31 185 PHE A C 1
ATOM 1540 O O . PHE A 1 185 ? 23.159 -3.225 6.123 1.00 51.31 185 PHE A O 1
ATOM 1547 N N . LEU A 1 186 ? 24.528 -4.915 5.535 1.00 59.97 186 LEU A N 1
ATOM 1548 C CA . LEU A 1 186 ? 24.510 -5.574 6.849 1.00 59.97 186 LEU A CA 1
ATOM 1549 C C . LEU A 1 186 ? 24.812 -4.605 8.009 1.00 59.97 186 LEU A C 1
ATOM 1551 O O . LEU A 1 186 ? 24.019 -4.549 8.951 1.00 59.97 186 LEU A O 1
ATOM 1555 N N . PRO A 1 187 ? 25.873 -3.770 7.940 1.00 65.25 187 PRO A N 1
ATOM 1556 C CA . PRO A 1 187 ? 26.193 -2.831 9.014 1.00 65.25 187 PRO A CA 1
ATOM 1557 C C . PRO A 1 187 ? 25.122 -1.748 9.185 1.00 65.25 187 PRO A C 1
ATOM 1559 O O . PRO A 1 187 ? 24.791 -1.379 10.307 1.00 65.25 187 PRO A O 1
ATOM 1562 N N . LYS A 1 188 ? 24.540 -1.263 8.079 1.00 54.25 188 LYS A N 1
ATOM 1563 C CA . LYS A 1 188 ? 23.482 -0.239 8.100 1.00 54.25 188 LYS A CA 1
ATOM 1564 C C . LYS A 1 188 ? 22.173 -0.780 8.661 1.00 54.25 188 LYS A C 1
ATOM 1566 O O . LYS A 1 188 ? 21.471 -0.067 9.370 1.00 54.25 188 LYS A O 1
ATOM 1571 N N . VAL A 1 189 ? 21.850 -2.034 8.348 1.00 56.97 189 VAL A N 1
ATOM 1572 C CA . VAL A 1 189 ? 20.696 -2.741 8.904 1.00 56.97 189 VAL A CA 1
ATOM 1573 C C . VAL A 1 189 ? 20.903 -2.925 10.408 1.00 56.97 189 VAL A C 1
ATOM 1575 O O . VAL A 1 189 ? 20.054 -2.510 11.191 1.00 56.97 189 VAL A O 1
ATOM 1578 N N . GLN A 1 190 ? 22.058 -3.435 10.837 1.00 61.50 190 GLN A N 1
ATOM 1579 C CA . GLN A 1 190 ? 22.380 -3.589 12.261 1.00 61.50 190 GLN A CA 1
ATOM 1580 C C . GLN A 1 190 ? 22.340 -2.257 13.028 1.00 61.50 190 GLN A C 1
ATOM 1582 O O . GLN A 1 190 ? 21.762 -2.189 14.115 1.00 61.50 190 GLN A O 1
ATOM 1587 N N . GLU A 1 191 ? 22.903 -1.185 12.465 1.00 65.62 191 GLU A N 1
ATOM 1588 C CA . GLU A 1 191 ? 22.862 0.163 13.045 1.00 65.62 191 GLU A CA 1
ATOM 1589 C C . GLU A 1 191 ? 21.422 0.683 13.159 1.00 65.62 191 GLU A C 1
ATOM 1591 O O . GLU A 1 191 ? 21.010 1.145 14.225 1.00 65.62 191 GLU A O 1
ATOM 1596 N N . TYR A 1 192 ? 20.623 0.539 12.099 1.00 60.81 192 TYR A N 1
ATOM 1597 C CA . TYR A 1 192 ? 19.217 0.936 12.094 1.00 60.81 192 TYR A CA 1
ATOM 1598 C C . TYR A 1 192 ? 18.408 0.226 13.191 1.00 60.81 192 TYR A C 1
ATOM 1600 O O . TYR A 1 192 ? 17.651 0.873 13.918 1.00 60.81 192 TYR A O 1
ATOM 1608 N N . PHE A 1 193 ? 18.584 -1.088 13.350 1.00 61.97 193 PHE A N 1
ATOM 1609 C CA . PHE A 1 193 ? 17.864 -1.862 14.364 1.00 61.97 193 PHE A CA 1
ATOM 1610 C C . PHE A 1 193 ? 18.382 -1.620 15.787 1.00 61.97 193 PHE A C 1
ATOM 1612 O O . PHE A 1 193 ? 17.582 -1.569 16.716 1.00 61.97 193 PHE A O 1
ATOM 1619 N N . SER A 1 194 ? 19.677 -1.344 15.959 1.00 65.56 194 SER A N 1
ATOM 1620 C CA . SER A 1 194 ? 20.228 -0.902 17.251 1.00 65.56 194 SER A CA 1
ATOM 1621 C C . SER A 1 194 ? 19.611 0.428 17.696 1.00 65.56 194 SER A C 1
ATOM 1623 O O . SER A 1 194 ? 19.346 0.643 18.877 1.00 65.56 194 SER A O 1
ATOM 1625 N N . ILE A 1 195 ? 19.345 1.335 16.753 1.00 65.69 195 ILE A N 1
ATOM 1626 C CA . ILE A 1 195 ? 18.611 2.577 17.029 1.00 65.69 195 ILE A CA 1
ATOM 1627 C C . ILE A 1 195 ? 17.137 2.266 17.333 1.00 65.69 195 ILE A C 1
ATOM 1629 O O . ILE A 1 195 ? 16.565 2.858 18.246 1.00 65.69 195 ILE A O 1
ATOM 1633 N N . TYR A 1 196 ? 16.533 1.323 16.603 1.00 62.41 196 TYR A N 1
ATOM 1634 C CA . TYR A 1 196 ? 15.137 0.911 16.772 1.00 62.41 196 TYR A CA 1
ATOM 1635 C C . TYR A 1 196 ? 14.840 0.295 18.147 1.00 62.41 196 TYR A C 1
ATOM 1637 O O . TYR A 1 196 ? 13.860 0.690 18.773 1.00 62.41 196 TYR A O 1
ATOM 1645 N N . GLU A 1 197 ? 15.689 -0.604 18.655 1.00 63.91 197 GLU A N 1
ATOM 1646 C CA . GLU A 1 197 ? 15.538 -1.201 19.996 1.00 63.91 197 GLU A CA 1
ATOM 1647 C C . GLU A 1 197 ? 15.562 -0.157 21.121 1.00 63.91 197 GLU A C 1
ATOM 1649 O O . GLU A 1 197 ? 14.966 -0.354 22.180 1.00 63.91 197 GLU A O 1
ATOM 1654 N N . ASN A 1 198 ? 16.226 0.974 20.879 1.00 69.56 198 ASN A N 1
ATOM 1655 C CA . ASN A 1 198 ? 16.351 2.070 21.832 1.00 69.56 198 ASN A CA 1
ATOM 1656 C C . ASN A 1 198 ? 15.256 3.139 21.685 1.00 69.56 198 ASN A C 1
ATOM 1658 O O . ASN A 1 198 ? 15.270 4.119 22.435 1.00 69.56 198 ASN A O 1
ATOM 1662 N N . LYS A 1 199 ? 14.309 2.978 20.749 1.00 73.56 199 LYS A N 1
ATOM 1663 C CA . LYS A 1 199 ? 13.193 3.916 20.583 1.00 73.56 199 LYS A CA 1
ATOM 1664 C C . LYS A 1 199 ? 12.266 3.882 21.795 1.00 73.56 199 LYS A C 1
ATOM 1666 O O . LYS A 1 199 ? 11.932 2.831 22.347 1.00 73.56 199 LYS A O 1
ATOM 1671 N N . SER A 1 200 ? 11.799 5.058 22.191 1.00 73.94 200 SER A N 1
ATOM 1672 C CA . SER A 1 200 ? 10.741 5.200 23.187 1.00 73.94 200 SER A CA 1
ATOM 1673 C C . SER A 1 200 ? 9.411 4.634 22.669 1.00 73.94 200 SER A C 1
ATOM 1675 O O . SER A 1 200 ? 9.194 4.478 21.467 1.00 73.94 200 SER A O 1
ATOM 1677 N N . LYS A 1 201 ? 8.465 4.360 23.579 1.00 69.06 201 LYS A N 1
ATOM 1678 C CA . LYS A 1 201 ? 7.119 3.896 23.198 1.00 69.06 201 LYS A CA 1
ATOM 1679 C C . LYS A 1 201 ? 6.410 4.849 22.232 1.00 69.06 201 LYS A C 1
ATOM 1681 O O . LYS A 1 201 ? 5.682 4.382 21.371 1.00 69.06 201 LYS A O 1
ATOM 1686 N N . GLU A 1 202 ? 6.617 6.155 22.367 1.00 69.38 202 GLU A N 1
ATOM 1687 C CA . GLU A 1 202 ? 6.002 7.165 21.497 1.00 69.38 202 GLU A CA 1
ATOM 1688 C C . GLU A 1 202 ? 6.601 7.116 20.080 1.00 69.38 202 GLU A C 1
ATOM 1690 O O . GLU A 1 202 ? 5.866 7.134 19.096 1.00 69.38 202 GLU A O 1
ATOM 1695 N N . GLU A 1 203 ? 7.918 6.936 19.962 1.00 68.19 203 GLU A N 1
ATOM 1696 C CA . GLU A 1 203 ? 8.605 6.797 18.670 1.00 68.19 203 GLU A CA 1
ATOM 1697 C C . GLU A 1 203 ? 8.267 5.479 17.959 1.00 68.19 203 GLU A C 1
ATOM 1699 O O . GLU A 1 203 ? 8.158 5.447 16.734 1.00 68.19 203 GLU A O 1
ATOM 1704 N N . LEU A 1 204 ? 8.064 4.389 18.708 1.00 66.94 204 LEU A N 1
ATOM 1705 C CA . LEU A 1 204 ? 7.577 3.120 18.154 1.00 66.94 204 LEU A CA 1
ATOM 1706 C C . LEU A 1 204 ? 6.134 3.241 17.642 1.00 66.94 204 LEU A C 1
ATOM 1708 O O . LEU A 1 204 ? 5.780 2.631 16.633 1.00 66.94 204 LEU A O 1
ATOM 1712 N N . GLU A 1 205 ? 5.298 4.045 18.301 1.00 65.94 205 GLU A N 1
ATOM 1713 C CA . GLU A 1 205 ? 3.916 4.282 17.878 1.00 65.94 205 GLU A CA 1
ATOM 1714 C C . GLU A 1 205 ? 3.828 5.077 16.568 1.00 65.94 205 GLU A C 1
ATOM 1716 O O . GLU A 1 205 ? 2.995 4.754 15.716 1.00 65.94 205 GLU A O 1
ATOM 1721 N N . GLU A 1 206 ? 4.677 6.091 16.388 1.00 69.31 206 GLU A N 1
ATOM 1722 C CA . GLU A 1 206 ? 4.787 6.815 15.115 1.00 69.31 206 GLU A CA 1
ATOM 1723 C C . GLU A 1 206 ? 5.341 5.916 14.003 1.00 69.31 206 GLU A C 1
ATOM 1725 O O . GLU A 1 206 ? 4.825 5.923 12.883 1.00 69.31 206 GLU A O 1
ATOM 1730 N N . ASP A 1 207 ? 6.330 5.080 14.329 1.00 67.12 207 ASP A N 1
ATOM 1731 C CA . ASP A 1 207 ? 6.922 4.121 13.394 1.00 67.12 207 ASP A CA 1
ATOM 1732 C C . ASP A 1 207 ? 5.906 3.069 12.922 1.00 67.12 207 ASP A C 1
ATOM 1734 O O . ASP A 1 207 ? 5.833 2.766 11.735 1.00 67.12 207 ASP A O 1
ATOM 1738 N N . THR A 1 208 ? 5.050 2.583 13.826 1.00 66.69 208 THR A N 1
ATOM 1739 C CA . THR A 1 208 ? 3.979 1.620 13.511 1.00 66.69 208 THR A CA 1
ATOM 1740 C C . THR A 1 208 ? 2.994 2.194 12.492 1.00 66.69 208 THR A C 1
ATOM 1742 O O . THR A 1 208 ? 2.596 1.509 11.551 1.00 66.69 208 THR A O 1
ATOM 1745 N N . TYR A 1 209 ? 2.600 3.464 12.647 1.00 70.38 209 TYR A N 1
ATOM 1746 C CA . TYR A 1 209 ? 1.732 4.117 11.668 1.00 70.38 209 TYR A CA 1
ATOM 1747 C C . TYR A 1 209 ? 2.437 4.252 10.314 1.00 70.38 209 TYR A C 1
ATOM 1749 O O . TYR A 1 209 ? 1.845 3.901 9.296 1.00 70.38 209 TYR A O 1
ATOM 1757 N N . ALA A 1 210 ? 3.704 4.680 10.306 1.00 65.56 210 ALA A N 1
ATOM 1758 C CA . ALA A 1 210 ? 4.506 4.788 9.087 1.00 65.56 210 ALA A CA 1
ATOM 1759 C C . ALA A 1 210 ? 4.655 3.440 8.355 1.00 65.56 210 ALA A C 1
ATOM 1761 O O . ALA A 1 210 ? 4.585 3.407 7.129 1.00 65.56 210 ALA A O 1
ATOM 1762 N N . LEU A 1 211 ? 4.776 2.321 9.079 1.00 64.44 211 LEU A N 1
ATOM 1763 C CA . LEU A 1 211 ? 4.801 0.979 8.485 1.00 64.44 211 LEU A CA 1
ATOM 1764 C C . LEU A 1 211 ? 3.511 0.656 7.728 1.00 64.44 211 LEU A C 1
ATOM 1766 O O . LEU A 1 211 ? 3.580 0.151 6.612 1.00 64.44 211 LEU A O 1
ATOM 1770 N N . PHE A 1 212 ? 2.339 0.994 8.275 1.00 66.88 212 PHE A N 1
ATOM 1771 C CA . PHE A 1 212 ? 1.085 0.814 7.537 1.00 66.88 212 PHE A CA 1
ATOM 1772 C C . PHE A 1 212 ? 1.004 1.700 6.297 1.00 66.88 212 PHE A C 1
ATOM 1774 O O . PHE A 1 212 ? 0.399 1.276 5.318 1.00 66.88 212 PHE A O 1
ATOM 1781 N N . GLN A 1 213 ? 1.618 2.889 6.309 1.00 63.50 213 GLN A N 1
ATOM 1782 C CA . GLN A 1 213 ? 1.707 3.727 5.111 1.00 63.50 213 GLN A CA 1
ATOM 1783 C C . GLN A 1 213 ? 2.553 3.044 4.035 1.00 63.50 213 GLN A C 1
ATOM 1785 O O . GLN A 1 213 ? 2.071 2.907 2.918 1.00 63.50 213 GLN A O 1
ATOM 1790 N N . ILE A 1 214 ? 3.737 2.540 4.400 1.00 60.97 214 ILE A N 1
ATOM 1791 C CA . ILE A 1 214 ? 4.652 1.833 3.489 1.00 60.97 214 ILE A CA 1
ATOM 1792 C C . ILE A 1 214 ? 3.995 0.574 2.911 1.00 60.97 214 ILE A C 1
ATOM 1794 O O . ILE A 1 214 ? 4.023 0.367 1.711 1.00 60.97 214 ILE A O 1
ATOM 1798 N N . VAL A 1 215 ? 3.348 -0.255 3.736 1.00 56.06 215 VAL A N 1
ATOM 1799 C CA . VAL A 1 215 ? 2.681 -1.481 3.250 1.00 56.06 215 VAL A CA 1
ATOM 1800 C C . VAL A 1 215 ? 1.424 -1.159 2.426 1.00 56.06 215 VAL A C 1
ATOM 1802 O O . VAL A 1 215 ? 0.983 -1.965 1.614 1.00 56.06 215 VAL A O 1
ATOM 1805 N N . SER A 1 216 ? 0.814 0.012 2.634 1.00 52.12 216 SER A N 1
ATOM 1806 C CA . SER A 1 216 ? -0.357 0.448 1.863 1.00 52.12 216 SER A CA 1
ATOM 1807 C C . SER A 1 216 ? -0.037 1.148 0.541 1.00 52.12 216 SER A C 1
ATOM 1809 O O . SER A 1 216 ? -0.964 1.336 -0.248 1.00 52.12 216 SER A O 1
ATOM 1811 N N . ASP A 1 217 ? 1.218 1.553 0.348 1.00 50.34 217 ASP A N 1
ATOM 1812 C CA . ASP A 1 217 ? 1.747 2.282 -0.807 1.00 50.34 217 ASP A CA 1
ATOM 1813 C C . ASP A 1 217 ? 2.861 1.421 -1.441 1.00 50.34 217 ASP A C 1
ATOM 1815 O O . ASP A 1 217 ? 4.034 1.634 -1.123 1.00 50.34 217 ASP A O 1
ATOM 1819 N N . PRO A 1 218 ? 2.492 0.361 -2.195 1.00 49.28 218 PRO A N 1
ATOM 1820 C CA . PRO A 1 218 ? 3.447 -0.580 -2.784 1.00 49.28 218 PRO A CA 1
ATOM 1821 C C . PRO A 1 218 ? 4.321 0.048 -3.878 1.00 49.28 218 PRO A C 1
ATOM 1823 O O . PRO A 1 218 ? 3.807 0.884 -4.657 1.00 49.28 218 PRO A O 1
#

Foldseek 3Di:
DDDDDDPDDDDPVLVVQLVVLVVVLVVVCVVDPLLVLLVCQVVLVVDDPVSSVSNVVSVVVVVVSVVVSVVSSCVSVDDDDPLLVVLLQLLPVLLVVLLVVQVVHKDWLVRSVVVSCVVPVPDDPVVSVVVCVVSPQWDFDDDPDDTTIIHGPDDDFDDDDQCPVVVVVCVVCVVVDDPVVCVVVVVVSVVVVVVVVVDDPVRVVVVRSVVSVVSNPD

Secondary structure (DSSP, 8-state):
------SS---HHHHHHHHHHHHHHHHHHHH-TTGGGGGGGGGGGGS-HHHHHHHHHHHHHHHHHHHHHHHHHHHHHS---HHHHHHHHHTSHHHHHHHHHHHT--EEHHHHHHHHHHH-TTS-HHHHHHHHHHTTSEEEEEETTTEEEEEE-------PPPHHHHHHHHHH-TTSS-HHHHHHHHHHHHHHHHHHHT--HHHHHHHHHHHHHHHH--

pLDDT: mean 76.04, std 11.88, range [49.28, 91.38]

Sequence (218 aa):
MVSIIFDQQINSEIEQNVNILCTEFLEKLLSNEEIYTAFYINDINNFEDPDKDLIYKNNSLIKLWVKELYWAALEDTREKSEEEKIATLLNKKYVFLTLKKLSKGPIALDGLREWYNDTFPKLNFKELIDTLESKQFIFVNQIGIVEKYVLLLKEVNAERIPPDSVIEYIDENPELIELELIELFLPKVQEYFSIYENKSKEELEEDTYALFQIVSDP